Protein AF-A0A0N4YLW6-F1 (afdb_monomer_lite)

pLDDT: mean 76.19, std 15.63, range [36.66, 96.19]

Structure (mmCIF, N/CA/C/O backbone):
data_AF-A0A0N4YLW6-F1
#
_entry.id   AF-A0A0N4YLW6-F1
#
loop_
_atom_site.group_PDB
_atom_site.id
_atom_site.type_symbol
_atom_site.label_atom_id
_atom_site.label_alt_id
_atom_site.label_comp_id
_atom_site.label_asym_id
_atom_site.label_entity_id
_atom_site.label_seq_id
_atom_site.pdbx_PDB_ins_code
_atom_site.Cartn_x
_atom_site.Cartn_y
_atom_site.Cartn_z
_atom_site.occupancy
_atom_site.B_iso_or_equiv
_atom_site.auth_seq_id
_atom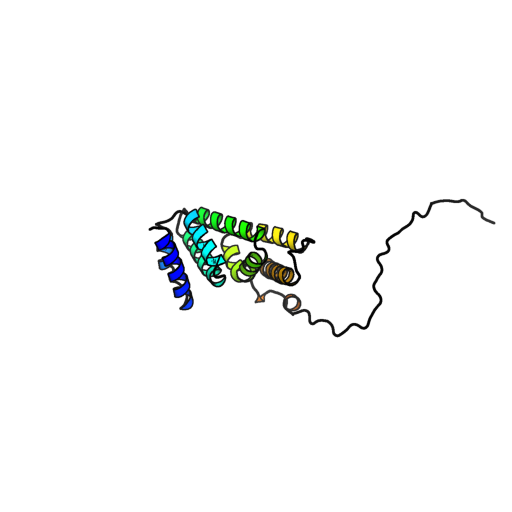_site.auth_comp_id
_atom_site.auth_asym_id
_atom_site.auth_atom_id
_atom_site.pdbx_PDB_model_num
ATOM 1 N N . MET A 1 1 ? -16.137 14.969 18.858 1.00 58.94 1 MET A N 1
ATOM 2 C CA . MET A 1 1 ? -14.674 14.924 19.001 1.00 58.94 1 MET A CA 1
ATOM 3 C C . MET A 1 1 ? -14.136 15.862 17.939 1.00 58.94 1 MET A C 1
ATOM 5 O O . MET A 1 1 ? -14.676 15.831 16.839 1.00 58.94 1 MET A O 1
ATOM 9 N N . ASP A 1 2 ? -13.257 16.790 18.300 1.00 76.56 2 ASP A N 1
ATOM 10 C CA . ASP A 1 2 ? -12.678 17.735 17.334 1.00 76.56 2 ASP A CA 1
ATOM 11 C C . ASP A 1 2 ? -11.495 17.096 16.570 1.00 76.56 2 ASP A C 1
ATOM 13 O O . ASP A 1 2 ? -11.014 16.018 16.935 1.00 76.56 2 ASP A O 1
ATOM 17 N N . ASP A 1 3 ? -11.045 17.734 15.485 1.00 73.81 3 ASP A N 1
ATOM 18 C CA . ASP A 1 3 ? -9.938 17.228 14.654 1.00 73.81 3 ASP A CA 1
ATOM 19 C C . ASP A 1 3 ? -8.612 17.114 15.431 1.00 73.81 3 ASP A C 1
ATOM 21 O O . ASP A 1 3 ? -7.777 16.257 15.131 1.00 73.81 3 ASP A O 1
ATOM 25 N N . GLU A 1 4 ? -8.422 17.948 16.456 1.00 79.50 4 GLU A N 1
ATOM 26 C CA . GLU A 1 4 ? -7.235 17.958 17.315 1.00 79.50 4 GLU A CA 1
ATOM 27 C C . GLU A 1 4 ? -7.200 16.695 18.188 1.00 79.50 4 GLU A C 1
ATOM 29 O O . GLU A 1 4 ? -6.210 15.963 18.202 1.00 79.50 4 GLU A O 1
ATOM 34 N N . GLN A 1 5 ? -8.328 16.357 18.811 1.00 77.50 5 GLN A N 1
ATOM 35 C CA . GLN A 1 5 ? -8.536 15.126 19.564 1.00 77.50 5 GLN A CA 1
ATOM 36 C C . GLN A 1 5 ? -8.347 13.895 18.671 1.00 77.50 5 GLN A C 1
ATOM 38 O O . GLN A 1 5 ? -7.787 12.888 19.114 1.00 77.50 5 GLN A O 1
ATOM 43 N N . LEU A 1 6 ? -8.794 13.944 17.409 1.00 78.31 6 LEU A N 1
ATOM 44 C CA . LEU A 1 6 ? -8.609 12.840 16.459 1.00 78.31 6 LEU A CA 1
ATOM 45 C C . LEU A 1 6 ? -7.132 12.630 16.150 1.00 78.31 6 LEU A C 1
ATOM 47 O O . LEU A 1 6 ? -6.640 11.499 16.212 1.00 78.31 6 LEU A O 1
ATOM 51 N N . ARG A 1 7 ? -6.401 13.715 15.911 1.00 81.25 7 ARG A N 1
ATOM 52 C CA . ARG A 1 7 ? -4.955 13.678 15.696 1.00 81.25 7 ARG A CA 1
ATOM 53 C C . ARG A 1 7 ? -4.191 13.155 16.916 1.00 81.25 7 ARG A C 1
ATOM 55 O O . ARG A 1 7 ? -3.259 12.354 16.761 1.00 81.25 7 ARG A O 1
ATOM 62 N N . GLU A 1 8 ? -4.577 13.571 18.119 1.00 83.25 8 GLU A N 1
ATOM 63 C CA . GLU A 1 8 ? -4.001 13.063 19.368 1.00 83.25 8 GLU A CA 1
ATOM 64 C C . GLU A 1 8 ? -4.251 11.563 19.520 1.00 83.25 8 GLU A C 1
ATOM 66 O O . GLU A 1 8 ? -3.305 10.809 19.746 1.00 83.25 8 GLU A O 1
ATOM 71 N N . LEU A 1 9 ? -5.482 11.102 19.277 1.00 82.31 9 LEU A N 1
ATOM 72 C CA . LEU A 1 9 ? -5.837 9.684 19.331 1.00 82.31 9 LEU A CA 1
ATOM 73 C C . LEU A 1 9 ? -4.991 8.849 18.359 1.00 82.31 9 LEU A C 1
ATOM 75 O O . LEU A 1 9 ? -4.452 7.811 18.742 1.00 82.31 9 LEU A O 1
ATOM 79 N N . PHE A 1 10 ? -4.814 9.307 17.117 1.00 81.50 10 PHE A N 1
ATOM 80 C CA . PHE A 1 10 ? -3.940 8.645 16.141 1.00 81.50 10 PHE A CA 1
ATOM 81 C C . PHE A 1 10 ? -2.476 8.604 16.586 1.00 81.50 10 PHE A C 1
ATOM 83 O O . PHE A 1 10 ? -1.757 7.637 16.315 1.00 81.50 10 PHE A O 1
ATOM 90 N N . THR A 1 11 ? -2.027 9.633 17.297 1.00 84.19 11 THR A N 1
ATOM 91 C CA . THR A 1 11 ? -0.681 9.677 17.869 1.00 84.19 11 THR A CA 1
ATOM 92 C C . THR A 1 11 ? -0.536 8.700 19.031 1.00 84.19 11 THR A C 1
ATOM 94 O O . THR A 1 11 ? 0.447 7.962 19.060 1.00 84.19 11 THR A O 1
ATOM 97 N N . SER A 1 12 ? -1.536 8.605 19.908 1.00 84.38 12 SER A N 1
ATOM 98 C CA . SER A 1 12 ? -1.595 7.611 20.984 1.00 84.38 12 SER A CA 1
ATOM 99 C C . SER A 1 12 ? -1.673 6.176 20.457 1.00 84.38 12 SER A C 1
ATOM 101 O O . SER A 1 12 ? -1.047 5.276 21.010 1.00 84.38 12 SER A O 1
ATOM 103 N N . LEU A 1 13 ? -2.405 5.940 19.366 1.00 81.69 13 LEU A N 1
ATOM 104 C CA . LEU A 1 13 ? -2.451 4.629 18.714 1.00 81.69 13 LEU A CA 1
ATOM 105 C C . LEU A 1 13 ? -1.084 4.254 18.135 1.00 81.69 13 LEU A C 1
ATOM 107 O O . LEU A 1 13 ? -0.646 3.116 18.284 1.00 81.69 13 LEU A O 1
ATOM 111 N N . ALA A 1 14 ? -0.386 5.208 17.517 1.00 79.44 14 ALA A N 1
ATOM 112 C CA . ALA A 1 14 ? 0.950 4.975 16.978 1.00 79.44 14 ALA A CA 1
ATOM 113 C C . ALA A 1 14 ? 1.969 4.623 18.073 1.00 79.44 14 ALA A C 1
ATOM 115 O O . ALA A 1 14 ? 2.780 3.722 17.873 1.00 79.44 14 ALA A O 1
ATOM 116 N N . THR A 1 15 ? 1.924 5.288 19.232 1.00 83.00 15 THR A N 1
ATOM 117 C CA . THR A 1 15 ? 2.782 4.933 20.375 1.00 83.00 15 THR A CA 1
ATOM 118 C C . THR A 1 15 ? 2.388 3.599 20.994 1.00 83.00 15 THR A C 1
ATOM 120 O O . THR A 1 15 ? 3.267 2.795 21.296 1.00 83.00 15 THR A O 1
ATOM 123 N N . LEU A 1 16 ? 1.092 3.309 21.130 1.00 81.38 16 LEU A N 1
ATOM 124 C CA . LEU A 1 16 ? 0.630 2.036 21.684 1.00 81.38 16 LEU A CA 1
ATOM 125 C C . LEU A 1 16 ? 1.045 0.842 20.814 1.00 81.38 16 LEU A C 1
ATOM 127 O O . LEU A 1 16 ? 1.472 -0.180 21.344 1.00 81.38 16 LEU A O 1
ATOM 131 N N . ALA A 1 17 ? 0.998 0.983 19.487 1.00 78.12 17 ALA A N 1
ATOM 132 C CA . ALA A 1 17 ? 1.444 -0.063 18.568 1.00 78.12 17 ALA A CA 1
ATOM 133 C C . ALA A 1 17 ? 2.927 -0.428 18.707 1.00 78.12 17 ALA A C 1
ATOM 135 O O . ALA A 1 17 ? 3.316 -1.541 18.359 1.00 78.12 17 ALA A O 1
ATOM 136 N N . GLN A 1 18 ? 3.762 0.479 19.226 1.00 78.56 18 GLN A N 1
ATOM 137 C CA . GLN A 1 18 ? 5.169 0.174 19.505 1.00 78.56 18 GLN A CA 1
ATOM 138 C C . GLN A 1 18 ? 5.328 -0.799 20.678 1.00 78.56 18 GLN A C 1
ATOM 140 O O . GLN A 1 18 ? 6.365 -1.445 20.793 1.00 78.56 18 GLN A O 1
ATOM 145 N N . GLN A 1 19 ? 4.317 -0.915 21.542 1.00 79.25 19 GLN A N 1
ATOM 146 C CA . GLN A 1 19 ? 4.336 -1.806 22.703 1.00 79.25 19 GLN A CA 1
ATOM 147 C C . GLN A 1 19 ? 3.650 -3.153 22.447 1.00 79.25 19 GLN A C 1
ATOM 149 O O . GLN A 1 19 ? 3.717 -4.041 23.295 1.00 79.25 19 GLN A O 1
ATOM 154 N N . GLY A 1 20 ? 3.010 -3.331 21.289 1.00 74.12 20 GLY A N 1
ATOM 155 C CA . GLY A 1 20 ? 2.343 -4.573 20.920 1.00 74.12 20 GLY A CA 1
ATOM 156 C C . GLY A 1 20 ? 1.100 -4.362 20.053 1.00 74.12 20 GLY A C 1
ATOM 157 O O . GLY A 1 20 ? 0.808 -3.245 19.624 1.00 74.12 20 GLY A O 1
ATOM 158 N N . PRO A 1 21 ? 0.347 -5.438 19.769 1.00 73.31 21 PRO A N 1
ATOM 159 C CA . PRO A 1 21 ? -0.879 -5.350 18.987 1.00 73.31 21 PRO A CA 1
ATOM 160 C C . PRO A 1 21 ? -1.923 -4.484 19.703 1.00 73.31 21 PRO A C 1
ATOM 162 O O . PRO A 1 21 ? -2.240 -4.702 20.873 1.00 73.31 21 PRO A O 1
ATOM 165 N N . ILE A 1 22 ? -2.482 -3.507 18.986 1.00 76.81 22 ILE A N 1
ATOM 166 C CA . ILE A 1 22 ? -3.519 -2.625 19.530 1.00 76.81 22 ILE A CA 1
ATOM 167 C C . ILE A 1 22 ? -4.822 -3.426 19.733 1.00 76.81 22 ILE A C 1
ATOM 169 O O . ILE A 1 22 ? -5.257 -4.125 18.811 1.00 76.81 22 ILE A O 1
ATOM 173 N N . PRO A 1 23 ? -5.496 -3.294 20.891 1.00 73.44 23 PRO A N 1
ATOM 174 C CA . PRO A 1 23 ? -6.793 -3.918 21.124 1.00 73.44 23 PRO A CA 1
ATOM 175 C C . PRO A 1 23 ? -7.856 -3.432 20.134 1.00 73.44 23 PRO A C 1
ATOM 177 O O . PRO A 1 23 ? -8.027 -2.233 19.915 1.00 73.44 23 PRO A O 1
ATOM 180 N N . VAL A 1 24 ? -8.649 -4.361 19.603 1.00 66.94 24 VAL A N 1
ATOM 181 C CA . VAL A 1 24 ? -9.728 -4.097 18.630 1.00 66.94 24 VAL A CA 1
ATOM 182 C C . VAL A 1 24 ? -10.765 -3.085 19.159 1.00 66.94 24 VAL A C 1
ATOM 184 O O . VAL A 1 24 ? -11.378 -2.326 18.405 1.00 66.94 24 VAL A O 1
ATOM 187 N N . GLN A 1 25 ? -10.934 -3.021 20.479 1.00 68.00 25 GLN A N 1
ATOM 188 C CA . GLN A 1 25 ? -11.811 -2.071 21.160 1.00 68.00 25 GLN A CA 1
ATOM 189 C C . GLN A 1 25 ? -11.357 -0.617 20.959 1.00 68.00 25 GLN A C 1
ATOM 191 O O . GLN A 1 25 ? -12.206 0.261 20.815 1.00 68.00 25 GLN A O 1
ATOM 196 N N . ALA A 1 26 ? -10.047 -0.361 20.861 1.00 69.31 26 ALA A N 1
ATOM 197 C CA . ALA A 1 26 ? -9.508 0.976 20.609 1.00 69.31 26 ALA A CA 1
ATOM 198 C C . ALA A 1 26 ? -9.914 1.503 19.222 1.00 69.31 26 ALA A C 1
ATOM 200 O O . ALA A 1 26 ? -10.154 2.696 19.050 1.00 69.31 26 ALA A O 1
ATOM 201 N N . TYR A 1 27 ? -10.081 0.608 18.244 1.00 71.62 27 TYR A N 1
ATOM 202 C CA . TYR A 1 27 ? -10.545 0.968 16.904 1.00 71.62 27 TYR A CA 1
ATOM 203 C C . TYR A 1 27 ? -12.036 1.302 16.856 1.00 71.62 27 TYR A C 1
ATOM 205 O O . TYR A 1 27 ? -12.465 2.070 16.003 1.00 71.62 27 TYR A O 1
ATOM 213 N N . SER A 1 28 ? -12.832 0.761 17.780 1.00 68.00 28 SER A N 1
ATOM 214 C CA . SER A 1 28 ? -14.286 0.968 17.797 1.00 68.00 28 SER A CA 1
ATOM 215 C C . SER A 1 28 ? -14.667 2.399 18.204 1.00 68.00 28 SER A C 1
ATOM 217 O O . SER A 1 28 ? -15.684 2.917 17.752 1.00 68.00 28 SER A O 1
ATOM 219 N N . VAL A 1 29 ? -13.811 3.080 18.976 1.00 71.00 29 VAL A N 1
ATOM 220 C CA . VAL A 1 29 ? -13.996 4.487 19.385 1.00 71.00 29 VAL A CA 1
ATOM 221 C C . VAL A 1 29 ? -13.906 5.454 18.192 1.00 71.00 29 VAL A C 1
ATOM 223 O O . VAL A 1 29 ? -14.550 6.503 18.194 1.00 71.00 29 VAL A O 1
ATOM 226 N N . LEU A 1 30 ? -13.164 5.088 17.140 1.00 68.12 30 LEU A N 1
ATOM 227 C CA . LEU A 1 30 ? -12.977 5.915 15.939 1.00 68.12 30 LEU A CA 1
ATOM 228 C C . LEU A 1 30 ? -14.239 5.997 15.068 1.00 68.12 30 LEU A C 1
ATOM 230 O O . LEU A 1 30 ? -14.480 7.011 14.417 1.00 68.12 30 LEU A O 1
ATOM 234 N N . VAL A 1 31 ? -15.041 4.930 15.061 1.00 64.38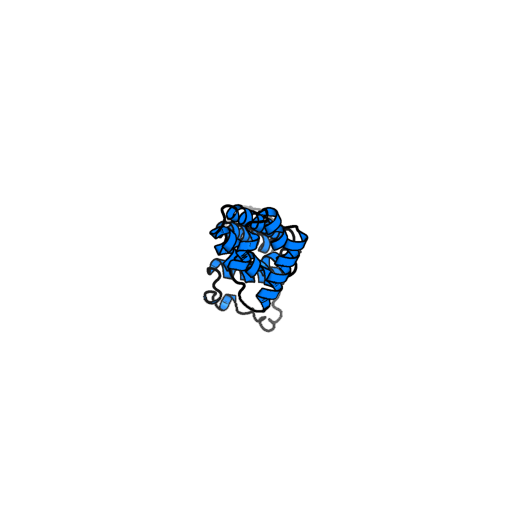 31 VAL A N 1
ATOM 235 C CA . VAL A 1 31 ? -16.098 4.687 14.066 1.00 64.38 31 VAL A CA 1
ATOM 236 C C . VAL A 1 31 ? -17.388 5.447 14.359 1.00 64.38 31 VAL A C 1
ATOM 238 O O . VAL A 1 31 ? -18.159 5.724 13.444 1.00 64.38 31 VAL A O 1
ATOM 241 N N . HIS A 1 32 ? -17.641 5.787 15.622 1.00 64.81 32 HIS A N 1
ATOM 242 C CA . HIS A 1 32 ? -18.915 6.382 16.032 1.00 64.81 32 HIS A CA 1
ATOM 243 C C . HIS A 1 32 ? -18.940 7.912 16.014 1.00 64.81 32 HIS A C 1
ATOM 245 O O . HIS A 1 32 ? -20.017 8.486 16.131 1.00 64.81 32 HIS A O 1
ATOM 251 N N . ASN A 1 33 ? -17.792 8.571 15.822 1.00 67.31 33 ASN A N 1
ATOM 252 C CA . ASN A 1 33 ? -17.677 10.016 16.044 1.00 67.31 33 ASN A CA 1
ATOM 253 C C . ASN A 1 33 ? -17.226 10.842 14.825 1.00 67.31 33 ASN A C 1
ATOM 255 O O . ASN A 1 33 ? -17.225 12.065 14.932 1.00 67.31 33 ASN A O 1
ATOM 259 N N . HIS A 1 34 ? -16.856 10.227 13.693 1.00 73.38 34 HIS A N 1
ATOM 260 C CA . HIS A 1 34 ? -16.289 10.949 12.540 1.00 73.38 34 HIS A CA 1
ATOM 261 C C . HIS A 1 34 ? -16.829 10.450 11.201 1.00 73.38 34 HIS A C 1
ATOM 263 O O . HIS A 1 34 ? -17.224 9.288 11.068 1.00 73.38 34 HIS A O 1
ATOM 269 N N . SER A 1 35 ? -16.813 11.330 10.194 1.00 83.81 35 SER A N 1
ATOM 270 C CA . SER A 1 35 ? -17.126 10.931 8.826 1.00 83.81 35 SER A CA 1
ATOM 271 C C . SER A 1 35 ? -16.001 10.055 8.242 1.00 83.81 35 SER A C 1
ATOM 273 O O . SER A 1 35 ? -14.840 10.169 8.655 1.00 83.81 35 SER A O 1
ATOM 275 N N . PRO A 1 36 ? -16.316 9.173 7.280 1.00 82.50 36 PRO A N 1
ATOM 276 C CA . PRO A 1 36 ? -15.319 8.353 6.593 1.00 82.50 36 PRO A CA 1
ATOM 277 C C . PRO A 1 36 ? -14.193 9.154 5.934 1.00 82.50 36 PRO A C 1
ATOM 279 O O . PRO A 1 36 ? -13.058 8.688 5.893 1.00 82.50 36 PRO A O 1
ATOM 282 N N . GLU A 1 37 ? -14.499 10.348 5.434 1.00 84.25 37 GLU A N 1
ATOM 283 C CA . GLU A 1 37 ? -13.557 11.244 4.767 1.00 84.25 37 GLU A CA 1
ATOM 284 C C . GLU A 1 37 ? -12.534 11.800 5.759 1.00 84.25 37 GLU A C 1
ATOM 286 O O . GLU A 1 37 ? -11.336 11.621 5.555 1.00 84.25 37 GLU A O 1
ATOM 291 N N . ALA A 1 38 ? -12.998 12.378 6.873 1.00 83.88 38 ALA A N 1
ATOM 292 C CA . ALA A 1 38 ? -12.122 12.920 7.912 1.00 83.88 38 ALA A CA 1
ATOM 293 C C . ALA A 1 38 ? -11.212 11.831 8.502 1.00 83.88 38 ALA A C 1
ATOM 295 O O . ALA A 1 38 ? -10.013 12.031 8.705 1.00 83.88 38 ALA A O 1
ATOM 296 N N . LEU A 1 39 ? -11.765 10.634 8.718 1.00 84.88 39 LEU A N 1
ATOM 297 C CA . LEU A 1 39 ? -10.992 9.496 9.199 1.00 84.88 39 LEU A CA 1
ATOM 298 C C . LEU A 1 39 ? -9.945 9.044 8.167 1.00 84.88 39 LEU A C 1
ATOM 300 O O . LEU A 1 39 ? -8.809 8.760 8.543 1.00 84.88 39 LEU A O 1
ATOM 304 N N . ALA A 1 40 ? -10.295 9.000 6.877 1.00 86.50 40 ALA A N 1
ATOM 305 C CA . ALA A 1 40 ? -9.361 8.654 5.807 1.00 86.50 40 ALA A CA 1
ATOM 306 C C . ALA A 1 40 ? -8.216 9.665 5.681 1.00 86.50 40 ALA A C 1
ATOM 308 O O . ALA A 1 40 ? -7.068 9.254 5.524 1.00 86.50 40 ALA A O 1
ATOM 309 N N . GLU A 1 41 ? -8.503 10.961 5.786 1.00 85.88 41 GLU A N 1
ATOM 310 C CA . GLU A 1 41 ? -7.486 12.012 5.729 1.00 85.88 41 GLU A CA 1
ATOM 311 C C . GLU A 1 41 ? -6.501 11.917 6.896 1.00 85.88 41 GLU A C 1
ATOM 313 O O . GLU A 1 41 ? -5.292 11.982 6.683 1.00 85.88 41 GLU A O 1
ATOM 318 N N . GLN A 1 42 ? -6.981 11.684 8.120 1.00 85.19 42 GLN A N 1
ATOM 319 C CA . GLN A 1 42 ? -6.094 11.519 9.278 1.00 85.19 42 GLN A CA 1
ATOM 320 C C . GLN A 1 42 ? -5.246 10.243 9.181 1.00 85.19 42 GLN A C 1
ATOM 322 O O . GLN A 1 42 ? -4.044 10.268 9.464 1.00 85.19 42 GLN A O 1
ATOM 327 N N . LEU A 1 43 ? -5.836 9.136 8.713 1.00 85.06 43 LEU A N 1
ATOM 328 C CA . LEU A 1 43 ? -5.101 7.903 8.410 1.00 85.06 43 LEU A CA 1
ATOM 329 C C . LEU A 1 43 ? -4.000 8.154 7.371 1.00 85.06 43 LEU A C 1
ATOM 331 O O . LEU A 1 43 ? -2.867 7.699 7.552 1.00 85.06 43 LEU A O 1
ATOM 335 N N . HIS A 1 44 ? -4.327 8.904 6.316 1.00 85.62 44 HIS A N 1
ATOM 336 C CA . HIS A 1 44 ? -3.414 9.259 5.233 1.00 85.62 44 HIS A CA 1
ATOM 337 C C . HIS A 1 44 ? -2.257 10.120 5.719 1.00 85.62 44 HIS A C 1
ATOM 339 O O . HIS A 1 44 ? -1.096 9.768 5.511 1.00 85.62 44 HIS A O 1
ATOM 345 N N . GLN A 1 45 ? -2.553 11.205 6.436 1.00 86.38 45 GLN A N 1
ATOM 346 C CA . GLN A 1 45 ? -1.529 12.069 7.021 1.00 86.38 45 GLN A CA 1
ATOM 347 C C . GLN A 1 45 ? -0.577 11.274 7.916 1.00 86.38 45 GLN A C 1
ATOM 349 O O . GLN A 1 45 ? 0.641 11.458 7.845 1.00 86.38 45 GLN A O 1
ATOM 354 N N . LYS A 1 46 ? -1.109 10.349 8.725 1.00 83.69 46 LYS A N 1
ATOM 355 C CA . LYS A 1 46 ? -0.286 9.558 9.636 1.00 83.69 46 LYS A CA 1
ATOM 356 C C . LYS A 1 46 ? 0.585 8.537 8.911 1.00 83.69 46 LYS A C 1
ATOM 358 O O . LYS A 1 46 ? 1.755 8.419 9.268 1.00 83.69 46 LYS A O 1
ATOM 363 N N . TRP A 1 47 ? 0.073 7.838 7.893 1.00 82.75 47 TRP A N 1
ATOM 364 C CA . TRP A 1 47 ? 0.904 6.885 7.145 1.00 82.75 47 TRP A CA 1
ATOM 365 C C . TRP A 1 47 ? 1.963 7.578 6.287 1.00 82.75 47 TRP A C 1
ATOM 367 O O . TRP A 1 47 ? 3.026 7.008 6.058 1.00 82.75 47 TRP A O 1
ATOM 377 N N . LEU A 1 48 ? 1.698 8.803 5.812 1.00 81.75 48 LEU A N 1
ATOM 378 C CA . LEU A 1 48 ? 2.693 9.593 5.082 1.00 81.75 48 LEU A CA 1
ATOM 379 C C . LEU A 1 48 ? 3.820 10.066 6.003 1.00 81.75 48 LEU A C 1
ATOM 381 O O . LEU A 1 48 ? 4.948 10.227 5.545 1.00 81.75 48 LEU A O 1
ATOM 385 N N . ALA A 1 49 ? 3.512 10.302 7.280 1.00 84.50 49 ALA A N 1
ATOM 386 C CA . ALA A 1 49 ? 4.490 10.690 8.289 1.00 84.50 49 ALA A CA 1
ATOM 387 C C . ALA A 1 49 ? 5.280 9.492 8.850 1.00 84.50 49 ALA A C 1
ATOM 389 O O . ALA A 1 49 ? 6.457 9.637 9.170 1.00 84.50 49 ALA A O 1
ATOM 390 N N . ASP A 1 50 ? 4.650 8.320 8.981 1.00 80.12 50 ASP A N 1
ATOM 391 C CA . ASP A 1 50 ? 5.279 7.089 9.470 1.00 80.12 50 ASP A CA 1
ATOM 392 C C . ASP A 1 50 ? 4.751 5.872 8.696 1.00 80.12 50 ASP A C 1
ATOM 394 O O . ASP A 1 50 ? 3.628 5.412 8.915 1.00 80.12 50 ASP A O 1
ATOM 398 N N . TYR A 1 51 ? 5.579 5.297 7.820 1.00 71.06 51 TYR A N 1
ATOM 399 C CA . TYR A 1 51 ? 5.209 4.116 7.029 1.00 71.06 51 TYR A CA 1
ATOM 400 C C . TYR A 1 51 ? 4.914 2.883 7.901 1.00 71.06 51 TYR A C 1
ATOM 402 O O . TYR A 1 51 ? 4.184 1.987 7.477 1.00 71.06 51 TYR A O 1
ATOM 410 N N . ARG A 1 52 ? 5.420 2.833 9.143 1.00 76.12 52 ARG A N 1
ATOM 411 C CA . ARG A 1 52 ? 5.107 1.764 10.109 1.00 76.12 52 ARG A CA 1
ATOM 412 C C . ARG A 1 52 ? 3.685 1.880 10.648 1.00 76.12 52 ARG A C 1
ATOM 414 O O . ARG A 1 52 ? 3.190 0.946 11.272 1.00 76.12 52 ARG A O 1
ATOM 421 N N . PHE A 1 53 ? 3.021 3.011 10.404 1.00 79.12 53 PHE A N 1
ATOM 422 C CA . PHE A 1 53 ? 1.619 3.217 10.740 1.00 79.12 53 PHE A CA 1
ATOM 423 C C . PHE A 1 53 ? 0.664 2.604 9.709 1.00 79.12 53 PHE A C 1
ATOM 425 O O . PHE A 1 53 ? -0.481 2.304 10.035 1.00 79.12 53 PHE A O 1
ATOM 432 N N . ALA A 1 54 ? 1.121 2.342 8.485 1.00 75.12 54 ALA A N 1
ATOM 433 C CA . ALA A 1 54 ? 0.306 1.742 7.431 1.00 75.12 54 ALA A CA 1
ATOM 434 C C . ALA A 1 54 ? -0.435 0.436 7.808 1.00 75.12 54 ALA A C 1
ATOM 436 O O . ALA A 1 54 ? -1.628 0.347 7.508 1.00 75.12 54 ALA A O 1
ATOM 437 N N . PRO A 1 55 ? 0.164 -0.556 8.500 1.00 73.81 55 PRO A N 1
ATOM 438 C CA . PRO A 1 55 ? -0.560 -1.759 8.902 1.00 73.81 55 PRO A CA 1
ATOM 439 C C . PRO A 1 55 ? -1.595 -1.460 9.992 1.00 73.81 55 PRO A C 1
ATOM 441 O O . PRO A 1 55 ? -2.664 -2.066 10.004 1.00 73.81 55 PRO A O 1
ATOM 444 N N . ILE A 1 56 ? -1.333 -0.485 10.870 1.00 80.50 56 ILE A N 1
ATOM 445 C CA . ILE A 1 56 ? -2.305 -0.017 11.869 1.00 80.50 56 ILE A CA 1
ATOM 446 C C . ILE A 1 56 ? -3.486 0.646 11.162 1.00 80.50 56 ILE A C 1
ATOM 448 O O . ILE A 1 56 ? -4.635 0.312 11.445 1.00 80.50 56 ILE A O 1
ATOM 452 N N . ALA A 1 57 ? -3.209 1.535 10.207 1.00 80.69 57 ALA A N 1
ATOM 453 C CA . ALA A 1 57 ? -4.223 2.186 9.394 1.00 80.69 57 ALA A CA 1
ATOM 454 C C . ALA A 1 57 ? -5.078 1.156 8.643 1.00 80.69 57 ALA A C 1
ATOM 456 O O . ALA A 1 57 ? -6.304 1.215 8.689 1.00 80.69 57 ALA A O 1
ATOM 457 N N . ALA A 1 58 ? -4.449 0.158 8.022 1.00 77.69 58 ALA A N 1
ATOM 458 C CA . ALA A 1 58 ? -5.154 -0.901 7.315 1.00 77.69 58 ALA A CA 1
ATOM 459 C C . ALA A 1 58 ? -6.015 -1.765 8.258 1.00 77.69 58 ALA A C 1
ATOM 461 O O . ALA A 1 58 ? -7.158 -2.078 7.923 1.00 77.69 58 ALA A O 1
ATOM 462 N N . ASN A 1 59 ? -5.526 -2.082 9.462 1.00 77.25 59 ASN A N 1
ATOM 463 C CA . ASN A 1 59 ? -6.297 -2.795 10.486 1.00 77.25 59 ASN A CA 1
ATOM 464 C C . ASN A 1 59 ? -7.499 -1.986 10.987 1.00 77.25 59 ASN A C 1
ATOM 466 O O . ASN A 1 59 ? -8.583 -2.550 11.138 1.00 77.25 59 ASN A O 1
ATOM 470 N N . ILE A 1 60 ? -7.342 -0.671 11.179 1.00 79.06 60 ILE A N 1
ATOM 471 C CA . ILE A 1 60 ? -8.449 0.237 11.506 1.00 79.06 60 ILE A CA 1
ATOM 472 C C . ILE A 1 60 ? -9.503 0.162 10.404 1.00 79.06 60 ILE A C 1
ATOM 474 O O . ILE A 1 60 ? -10.660 -0.138 10.688 1.00 79.06 60 ILE A O 1
ATOM 478 N N . VAL A 1 61 ? -9.112 0.355 9.142 1.00 80.75 61 VAL A N 1
ATOM 479 C CA . VAL A 1 61 ? -10.046 0.350 8.005 1.00 80.75 61 VAL A CA 1
ATOM 480 C C . VAL A 1 61 ? -10.746 -1.005 7.863 1.00 80.75 61 VAL A C 1
ATOM 482 O O . VAL A 1 61 ? -11.960 -1.045 7.660 1.00 80.75 61 VAL A O 1
ATOM 485 N N . LEU A 1 62 ? -10.024 -2.119 8.029 1.00 77.19 62 LEU A N 1
ATOM 486 C CA . LEU A 1 62 ? -10.599 -3.469 8.024 1.00 77.19 62 LEU A CA 1
ATOM 487 C C . LEU A 1 62 ? -11.609 -3.669 9.158 1.00 77.19 62 LEU A C 1
ATOM 489 O O . LEU A 1 62 ? -12.666 -4.265 8.934 1.00 77.19 62 LEU A O 1
ATOM 493 N N . HIS A 1 63 ? -11.305 -3.172 10.358 1.00 78.19 63 HIS A N 1
ATOM 494 C CA . HIS A 1 63 ? -12.220 -3.223 11.493 1.00 78.19 63 HIS A CA 1
ATOM 495 C C . HIS A 1 63 ? -13.487 -2.417 11.211 1.00 78.19 63 HIS A C 1
ATOM 497 O O . HIS A 1 63 ? -14.588 -2.960 11.320 1.00 78.19 63 HIS A O 1
ATOM 503 N N . VAL A 1 64 ? -13.355 -1.166 10.757 1.00 77.44 64 VAL A N 1
ATOM 504 C CA . VAL A 1 64 ? -14.504 -0.310 10.409 1.00 77.44 64 VAL A CA 1
ATOM 505 C C . VAL A 1 64 ? -15.348 -0.950 9.304 1.00 77.44 64 VAL A C 1
ATOM 507 O O . VAL A 1 64 ? -16.571 -0.977 9.403 1.00 77.44 64 VAL A O 1
ATOM 510 N N . ARG A 1 65 ? -14.712 -1.532 8.276 1.00 77.75 65 ARG A N 1
ATOM 511 C CA . ARG A 1 65 ? -15.389 -2.250 7.182 1.00 77.75 65 ARG A CA 1
ATOM 512 C C . ARG A 1 65 ? -16.251 -3.407 7.669 1.00 77.75 65 ARG A C 1
ATOM 514 O O . ARG A 1 65 ? -17.313 -3.636 7.103 1.00 77.75 65 ARG A O 1
ATOM 521 N N . LYS A 1 66 ? -15.801 -4.138 8.688 1.00 78.12 66 LYS A N 1
ATOM 522 C CA . LYS A 1 66 ? -16.540 -5.282 9.242 1.00 78.12 66 LYS A CA 1
ATOM 523 C C . LYS A 1 66 ? -17.633 -4.872 10.227 1.00 78.12 66 LYS A C 1
ATOM 525 O O . LYS A 1 66 ? -18.585 -5.622 10.402 1.00 78.12 66 LYS A O 1
ATOM 530 N N . THR A 1 67 ? -17.479 -3.729 10.889 1.00 76.75 67 THR A N 1
ATOM 531 C CA . THR A 1 67 ? -18.301 -3.353 12.051 1.00 76.75 67 THR A CA 1
ATOM 532 C C . THR A 1 67 ? -19.257 -2.192 11.802 1.00 76.75 67 THR A C 1
ATOM 534 O O . THR A 1 67 ? -20.150 -1.970 12.615 1.00 76.75 67 THR A O 1
ATOM 537 N N . SER A 1 68 ? -19.120 -1.470 10.687 1.00 74.19 68 SER A N 1
ATOM 538 C CA . SER A 1 68 ? -19.940 -0.299 10.376 1.00 74.19 68 SER A CA 1
ATOM 539 C C . SER A 1 68 ? -20.418 -0.270 8.931 1.00 74.19 68 SER A C 1
ATOM 541 O O . SER A 1 68 ? -19.688 -0.608 7.998 1.00 74.19 68 SER A O 1
ATOM 543 N N . SER A 1 69 ? -21.636 0.243 8.742 1.00 73.69 69 SER A N 1
ATOM 544 C CA . SER A 1 69 ? -22.203 0.553 7.426 1.00 73.69 69 SER A CA 1
ATOM 545 C C . SER A 1 69 ? -21.363 1.575 6.650 1.00 73.69 69 SER A C 1
ATOM 547 O O . SER A 1 69 ? -21.338 1.546 5.420 1.00 73.69 69 SER A O 1
ATOM 549 N N . SER A 1 70 ? -20.618 2.438 7.349 1.00 75.56 70 SER A N 1
ATOM 550 C CA . SER A 1 70 ? -19.742 3.455 6.754 1.00 75.56 70 SER A CA 1
ATOM 551 C C . SER A 1 70 ? -18.390 2.913 6.275 1.00 75.56 70 SER A C 1
ATOM 553 O O . SER A 1 70 ? -17.632 3.613 5.602 1.00 75.56 70 SER A O 1
ATOM 555 N N . GLY A 1 71 ? -18.065 1.656 6.577 1.00 73.44 71 GLY A N 1
ATOM 556 C CA . GLY A 1 71 ? -16.733 1.124 6.316 1.00 73.44 71 GLY A CA 1
ATOM 557 C C . GLY A 1 71 ? -16.402 0.908 4.832 1.00 73.44 71 GLY A C 1
ATOM 558 O O . GLY A 1 71 ? -15.229 0.944 4.457 1.00 73.44 71 GLY A O 1
ATOM 559 N N . VAL A 1 72 ? -17.409 0.774 3.959 1.00 77.81 72 VAL A N 1
ATOM 560 C CA . VAL A 1 72 ? -17.207 0.787 2.495 1.00 77.81 72 VAL A CA 1
ATOM 561 C C . VAL A 1 72 ? -16.784 2.177 2.012 1.00 77.81 72 VAL A C 1
ATOM 563 O O . VAL A 1 72 ? -15.861 2.283 1.200 1.00 77.81 72 VAL A O 1
ATOM 566 N N . ALA A 1 73 ? -17.403 3.237 2.541 1.00 81.50 73 ALA A N 1
ATOM 567 C CA . ALA A 1 73 ? -17.034 4.613 2.219 1.00 81.50 73 ALA A CA 1
ATOM 568 C C . ALA A 1 73 ? -15.605 4.914 2.692 1.00 81.50 73 ALA A C 1
ATOM 570 O O . ALA A 1 73 ? -14.789 5.348 1.887 1.00 81.50 73 ALA A O 1
ATOM 571 N N . LEU A 1 74 ? -15.254 4.546 3.933 1.00 82.00 74 LEU A N 1
ATOM 572 C CA . LEU A 1 74 ? -13.900 4.745 4.472 1.00 82.00 74 LEU A CA 1
ATOM 573 C C . LEU A 1 74 ? -12.840 4.048 3.617 1.00 82.00 74 LEU A C 1
ATOM 575 O O . LEU A 1 74 ? -11.832 4.650 3.253 1.00 82.00 74 LEU A O 1
ATOM 579 N N . SER A 1 75 ? -13.089 2.781 3.272 1.00 78.00 75 SER A N 1
ATOM 580 C CA . SER A 1 75 ? -12.203 2.016 2.391 1.00 78.00 75 SER A CA 1
ATOM 581 C C . SER A 1 75 ? -12.016 2.737 1.056 1.00 78.00 75 SER A C 1
ATOM 583 O O . SER A 1 75 ? -10.898 2.852 0.566 1.00 78.00 75 SER A O 1
ATOM 585 N N . SER A 1 76 ? -13.100 3.264 0.485 1.00 79.56 76 SER A N 1
ATOM 586 C CA . SER A 1 76 ? -13.066 3.985 -0.791 1.00 79.56 76 SER A CA 1
ATOM 587 C C . SER A 1 76 ? -12.272 5.292 -0.698 1.00 79.56 76 SER A C 1
ATOM 589 O O . SER A 1 76 ? -11.462 5.558 -1.585 1.00 79.56 76 SER A O 1
ATOM 591 N N . CYS A 1 77 ? -12.434 6.067 0.380 1.00 84.62 77 CYS A N 1
ATOM 592 C CA . CYS A 1 77 ? -11.667 7.290 0.634 1.00 84.62 77 CYS A CA 1
ATOM 593 C C . CYS A 1 77 ? -10.168 6.995 0.775 1.00 84.62 77 CYS A C 1
ATOM 595 O O . CYS A 1 77 ? -9.356 7.579 0.063 1.00 84.62 77 CYS A O 1
ATOM 597 N N . VAL A 1 78 ? -9.801 6.022 1.613 1.00 81.75 78 VAL A N 1
ATOM 598 C CA . VAL A 1 78 ? -8.409 5.572 1.795 1.00 81.75 78 VAL A CA 1
ATOM 599 C C . VAL A 1 78 ? -7.783 5.150 0.465 1.00 81.75 78 VAL A C 1
ATOM 601 O O . VAL A 1 78 ? -6.651 5.513 0.155 1.00 81.75 78 VAL A O 1
ATOM 604 N N . LEU A 1 79 ? -8.534 4.440 -0.375 1.00 73.75 79 LEU A N 1
ATOM 605 C CA . LEU A 1 79 ? -8.057 3.988 -1.682 1.00 73.75 79 LEU A CA 1
ATOM 606 C C . LEU A 1 79 ? -7.906 5.134 -2.695 1.00 73.75 79 LEU A C 1
ATOM 608 O O . LEU A 1 79 ? -6.991 5.100 -3.520 1.00 73.75 79 LEU A O 1
ATOM 612 N N . ALA A 1 80 ? -8.755 6.162 -2.636 1.00 81.81 80 ALA A N 1
ATOM 613 C CA . ALA A 1 80 ? -8.592 7.370 -3.446 1.00 81.81 80 ALA A CA 1
ATOM 614 C C . ALA A 1 80 ? -7.301 8.122 -3.082 1.00 81.81 80 ALA A C 1
ATOM 616 O O . ALA A 1 80 ? -6.584 8.584 -3.973 1.00 81.81 80 ALA A O 1
ATOM 617 N N . LEU A 1 81 ? -6.967 8.176 -1.791 1.00 81.44 81 LEU A N 1
ATOM 618 C CA . LEU A 1 81 ? -5.729 8.778 -1.295 1.00 81.44 81 LEU A CA 1
ATOM 619 C C . LEU A 1 81 ? -4.498 7.972 -1.734 1.00 81.44 81 LEU A C 1
ATOM 621 O O . LEU A 1 81 ? -3.530 8.555 -2.212 1.00 81.44 81 LEU A O 1
ATOM 625 N N . LEU A 1 82 ? -4.574 6.638 -1.736 1.00 74.19 82 LEU A N 1
ATOM 626 C CA . LEU A 1 82 ? -3.516 5.782 -2.294 1.00 74.19 82 LEU A CA 1
ATOM 627 C C . LEU A 1 82 ? -3.305 5.978 -3.800 1.00 74.19 82 LEU A C 1
ATOM 629 O O . LEU A 1 82 ? -2.172 5.996 -4.281 1.00 74.19 82 LEU A O 1
ATOM 633 N N . LEU A 1 83 ? -4.386 6.153 -4.563 1.00 76.06 83 LEU A N 1
ATOM 634 C CA . LEU A 1 83 ? -4.300 6.503 -5.985 1.00 76.06 83 LEU A CA 1
ATOM 635 C C . LEU A 1 83 ? -3.657 7.878 -6.198 1.00 76.06 83 LEU A C 1
ATOM 637 O O . LEU A 1 83 ? -2.961 8.080 -7.196 1.00 76.06 83 LEU A O 1
ATOM 641 N N . ASN A 1 84 ? -3.899 8.817 -5.285 1.00 81.19 84 ASN A N 1
ATOM 642 C CA . ASN A 1 84 ? -3.254 10.121 -5.295 1.00 81.19 84 ASN A CA 1
ATOM 643 C C . ASN A 1 84 ? -1.758 10.011 -4.961 1.00 81.19 84 ASN A C 1
ATOM 645 O O . ASN A 1 84 ? -0.939 10.624 -5.645 1.00 81.19 84 ASN A O 1
ATOM 649 N N . ASP A 1 85 ? -1.389 9.181 -3.986 1.00 75.25 85 ASP A N 1
ATOM 650 C CA . ASP A 1 85 ? 0.009 8.912 -3.642 1.00 75.25 85 ASP A CA 1
ATOM 651 C C . ASP A 1 85 ? 0.752 8.258 -4.812 1.00 75.25 85 ASP A C 1
ATOM 653 O O . ASP A 1 85 ? 1.837 8.709 -5.160 1.00 75.25 85 ASP A O 1
ATOM 657 N N . TYR A 1 86 ? 0.147 7.296 -5.519 1.00 67.62 86 TYR A N 1
ATOM 658 C CA . TYR A 1 86 ? 0.721 6.737 -6.753 1.00 67.62 86 TYR A CA 1
ATOM 659 C C . TYR A 1 86 ? 1.059 7.818 -7.793 1.00 67.62 86 TYR A C 1
ATOM 661 O O . TYR A 1 86 ? 2.080 7.733 -8.468 1.00 67.62 86 TYR A O 1
ATOM 669 N N . ARG A 1 87 ? 0.210 8.839 -7.949 1.00 74.69 87 ARG A N 1
ATOM 670 C CA . ARG A 1 87 ? 0.430 9.893 -8.952 1.00 74.69 87 ARG A CA 1
ATOM 671 C C . ARG A 1 87 ? 1.546 10.858 -8.575 1.00 74.69 87 ARG A C 1
ATOM 673 O O . ARG A 1 87 ? 2.180 11.391 -9.475 1.00 74.69 87 ARG A O 1
ATOM 680 N N . ASN A 1 88 ? 1.748 11.096 -7.281 1.00 78.31 88 ASN A N 1
ATOM 681 C CA . ASN A 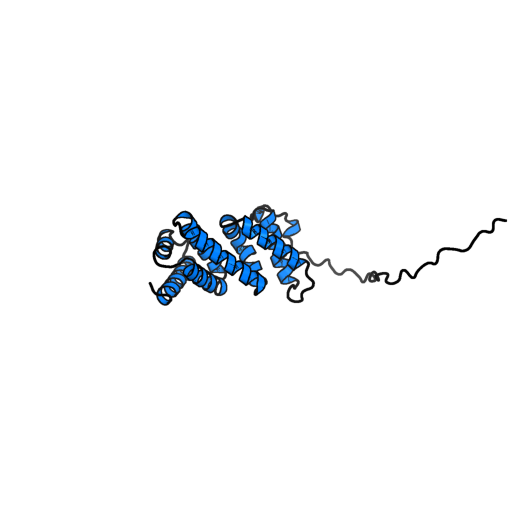1 88 ? 2.595 12.190 -6.800 1.00 78.31 88 ASN A CA 1
ATOM 682 C C . ASN A 1 88 ? 3.846 11.719 -6.036 1.00 78.31 88 ASN A C 1
ATOM 684 O O . ASN A 1 88 ? 4.745 12.518 -5.794 1.00 78.31 88 ASN A O 1
ATOM 688 N N . ARG A 1 89 ? 3.887 10.459 -5.583 1.00 83.56 89 ARG A N 1
ATOM 689 C CA . ARG A 1 89 ? 4.888 9.900 -4.655 1.00 83.56 89 ARG A CA 1
ATOM 690 C C . ARG A 1 89 ? 5.121 8.412 -4.936 1.00 83.56 89 ARG A C 1
ATOM 692 O O . ARG A 1 89 ? 4.783 7.54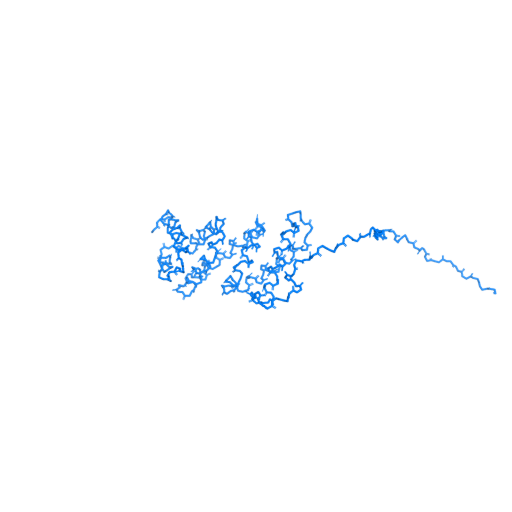2 -4.133 1.00 83.56 89 ARG A O 1
ATOM 699 N N . LEU A 1 90 ? 5.707 8.125 -6.098 1.00 85.25 90 LEU A N 1
ATOM 700 C CA . LEU A 1 90 ? 5.898 6.760 -6.602 1.00 85.25 90 LEU A CA 1
ATOM 701 C C . LEU A 1 90 ? 6.616 5.837 -5.609 1.00 85.25 90 LEU A C 1
ATOM 703 O O . LEU A 1 90 ? 6.200 4.690 -5.448 1.00 85.25 90 LEU A O 1
ATOM 707 N N . GLU A 1 91 ? 7.662 6.332 -4.947 1.00 85.56 91 GLU A N 1
ATOM 708 C CA . GLU A 1 91 ? 8.451 5.577 -3.970 1.00 85.56 91 GLU A CA 1
ATOM 709 C C . GLU A 1 91 ? 7.627 5.198 -2.739 1.00 85.56 91 GLU A C 1
ATOM 711 O O . GLU A 1 91 ? 7.545 4.021 -2.395 1.00 85.56 91 GLU A O 1
ATOM 716 N N . VAL A 1 92 ? 6.936 6.173 -2.136 1.00 82.44 92 VAL A N 1
ATOM 717 C CA . VAL A 1 92 ? 6.062 5.953 -0.972 1.00 82.44 92 VAL A CA 1
ATOM 718 C C . VAL A 1 92 ? 5.007 4.902 -1.291 1.00 82.44 92 VAL A C 1
ATOM 720 O O . VAL A 1 92 ? 4.801 3.969 -0.519 1.00 82.44 92 VAL A O 1
ATOM 723 N N . PHE A 1 93 ? 4.373 5.017 -2.457 1.00 85.56 93 PHE A N 1
ATOM 724 C CA . PHE A 1 93 ? 3.400 4.041 -2.927 1.00 85.56 93 PHE A CA 1
ATOM 725 C C . PHE A 1 93 ? 4.004 2.635 -3.089 1.00 85.56 93 PHE A C 1
ATOM 727 O O . PHE A 1 93 ? 3.394 1.650 -2.670 1.00 85.56 93 PHE A O 1
ATOM 734 N N . GLY A 1 94 ? 5.206 2.535 -3.665 1.00 88.62 94 GLY A N 1
ATOM 735 C CA . GLY A 1 94 ? 5.915 1.266 -3.835 1.00 88.62 94 GLY A CA 1
ATOM 736 C C . GLY A 1 94 ? 6.258 0.600 -2.506 1.00 88.62 94 GLY A C 1
ATOM 737 O O . GLY A 1 94 ? 5.938 -0.570 -2.308 1.00 88.62 94 GLY A O 1
ATOM 738 N N . VAL A 1 95 ? 6.852 1.352 -1.576 1.00 86.31 95 VAL A N 1
ATOM 739 C CA . VAL A 1 95 ? 7.194 0.865 -0.230 1.00 86.31 95 VAL A CA 1
ATOM 740 C C . VAL A 1 95 ? 5.938 0.430 0.517 1.00 86.31 95 VAL A C 1
ATOM 742 O O . VAL A 1 95 ? 5.912 -0.643 1.113 1.00 86.31 95 VAL A O 1
ATOM 745 N N . LEU A 1 96 ? 4.862 1.211 0.436 1.00 84.38 96 LEU A N 1
ATOM 746 C CA . LEU A 1 96 ? 3.608 0.874 1.095 1.00 84.38 96 LEU A CA 1
ATOM 747 C C . LEU A 1 96 ? 3.035 -0.461 0.603 1.00 84.38 96 LEU A C 1
ATOM 749 O O . LEU A 1 96 ? 2.635 -1.293 1.416 1.00 84.38 96 LEU A O 1
ATOM 753 N N . LEU A 1 97 ? 2.995 -0.675 -0.715 1.00 88.44 97 LEU A N 1
ATOM 754 C CA . LEU A 1 97 ? 2.523 -1.941 -1.270 1.00 88.44 97 LEU A CA 1
ATOM 755 C C . LEU A 1 97 ? 3.470 -3.092 -0.947 1.00 88.44 97 LEU A C 1
ATOM 757 O O . LEU A 1 97 ? 2.991 -4.180 -0.655 1.00 88.44 97 LEU A O 1
ATOM 761 N N . ARG A 1 98 ? 4.784 -2.867 -0.948 1.00 89.50 98 ARG A N 1
ATOM 762 C CA . ARG A 1 98 ? 5.757 -3.902 -0.587 1.00 89.50 98 ARG A CA 1
ATOM 763 C C . ARG A 1 98 ? 5.519 -4.423 0.825 1.00 89.50 98 ARG A C 1
ATOM 765 O O . ARG A 1 98 ? 5.426 -5.626 1.029 1.00 89.50 98 ARG A O 1
ATOM 772 N N . GLU A 1 99 ? 5.415 -3.511 1.784 1.00 84.75 99 GLU A N 1
ATOM 773 C CA . GLU A 1 99 ? 5.327 -3.863 3.201 1.00 84.75 99 GLU A CA 1
ATOM 774 C C . GLU A 1 99 ? 3.910 -4.315 3.598 1.00 84.75 99 GLU A C 1
ATOM 776 O O . GLU A 1 99 ? 3.748 -5.217 4.417 1.00 84.75 99 GLU A O 1
ATOM 781 N N . HIS A 1 100 ? 2.868 -3.708 3.012 1.00 84.81 100 HIS A N 1
ATOM 782 C CA . HIS A 1 100 ? 1.480 -3.841 3.495 1.00 84.81 100 HIS A CA 1
ATOM 783 C C . HIS A 1 100 ? 0.475 -4.262 2.422 1.00 84.81 100 HIS A C 1
ATOM 785 O O . HIS A 1 100 ? -0.737 -4.267 2.667 1.00 84.81 100 HIS A O 1
ATOM 791 N N . GLY A 1 101 ? 0.943 -4.639 1.233 1.00 87.62 101 GLY A N 1
ATOM 792 C CA . GLY A 1 101 ? 0.087 -4.981 0.101 1.00 87.62 101 GLY A CA 1
ATOM 793 C C . GLY A 1 101 ? -0.837 -6.167 0.363 1.00 87.62 101 GLY A C 1
ATOM 794 O O . GLY A 1 101 ? -1.981 -6.128 -0.077 1.00 87.62 101 GLY A O 1
ATOM 795 N N . ALA A 1 102 ? -0.424 -7.149 1.173 1.00 89.06 102 ALA A N 1
ATOM 796 C CA . ALA A 1 102 ? -1.291 -8.252 1.606 1.00 89.06 102 ALA A CA 1
ATOM 797 C C . ALA A 1 102 ? -2.558 -7.740 2.313 1.00 89.06 102 ALA A C 1
ATOM 799 O O . ALA A 1 102 ? -3.686 -8.126 1.991 1.00 89.06 102 ALA A O 1
ATOM 800 N N . THR A 1 103 ? -2.378 -6.824 3.265 1.00 82.94 103 THR A N 1
ATOM 801 C CA . THR A 1 103 ? -3.468 -6.246 4.056 1.00 82.94 103 THR A CA 1
ATOM 802 C C . THR A 1 103 ? -4.372 -5.376 3.188 1.00 82.94 103 THR A C 1
ATOM 804 O O . THR A 1 103 ? -5.597 -5.477 3.271 1.00 82.94 103 THR A O 1
ATOM 807 N N . LEU A 1 104 ? -3.784 -4.565 2.303 1.00 83.25 104 LEU A N 1
ATOM 808 C CA . LEU A 1 104 ? -4.533 -3.730 1.362 1.00 83.25 104 LEU A CA 1
ATOM 809 C C . LEU A 1 104 ? -5.292 -4.569 0.318 1.00 83.25 104 LEU A C 1
ATOM 811 O O . LEU A 1 104 ? -6.415 -4.230 -0.056 1.00 83.25 104 LEU A O 1
ATOM 815 N N . ASN A 1 105 ? -4.732 -5.701 -0.105 1.00 87.88 105 ASN A N 1
ATOM 816 C CA . ASN A 1 105 ? -5.381 -6.647 -1.007 1.00 87.88 105 ASN A CA 1
ATOM 817 C C . ASN A 1 105 ? -6.589 -7.323 -0.346 1.00 87.88 105 ASN A C 1
ATOM 819 O O . ASN A 1 105 ? -7.653 -7.426 -0.953 1.00 87.88 105 ASN A O 1
ATOM 823 N N . ASN A 1 106 ? -6.472 -7.696 0.930 1.00 84.56 106 ASN A N 1
ATOM 824 C CA . ASN A 1 106 ? -7.604 -8.200 1.714 1.00 84.56 106 ASN A CA 1
ATOM 825 C C . ASN A 1 106 ? -8.700 -7.139 1.907 1.00 84.56 106 ASN A C 1
ATOM 827 O O . ASN A 1 106 ? -9.886 -7.464 2.023 1.00 84.56 106 ASN A O 1
ATOM 831 N N . LEU A 1 107 ? -8.321 -5.858 1.926 1.00 78.38 107 LEU A N 1
ATOM 832 C CA . LEU A 1 107 ? -9.278 -4.761 1.953 1.00 78.38 107 LEU A CA 1
ATOM 833 C C . LEU A 1 107 ? -10.012 -4.626 0.613 1.00 78.38 107 LEU A C 1
ATOM 835 O O . LEU A 1 107 ? -11.241 -4.555 0.597 1.00 78.38 107 LEU A O 1
ATOM 839 N N . ASN A 1 108 ? -9.302 -4.579 -0.512 1.00 78.94 108 ASN A N 1
ATOM 840 C CA . ASN A 1 108 ? -9.930 -4.455 -1.826 1.00 78.94 108 ASN A CA 1
ATOM 841 C C . ASN A 1 108 ? -9.010 -4.948 -2.952 1.00 78.94 108 ASN A C 1
ATOM 843 O O . ASN A 1 108 ? -8.309 -4.158 -3.587 1.00 78.94 108 ASN A O 1
ATOM 847 N N . SER A 1 109 ? -9.058 -6.250 -3.227 1.00 87.81 109 SER A N 1
ATOM 848 C CA . SER A 1 109 ? -8.218 -6.889 -4.244 1.00 87.81 109 SER A CA 1
ATOM 849 C C . SER A 1 109 ? -8.415 -6.295 -5.636 1.00 87.81 109 SER A C 1
ATOM 851 O O . SER A 1 109 ? -7.440 -5.982 -6.304 1.00 87.81 109 SER A O 1
ATOM 853 N N . TYR A 1 110 ? -9.658 -6.012 -6.035 1.00 86.62 110 TYR A N 1
ATOM 854 C CA . TYR A 1 110 ? -9.953 -5.409 -7.337 1.00 86.62 110 TYR A CA 1
ATOM 855 C C . TYR A 1 110 ? -9.230 -4.070 -7.552 1.00 86.62 110 TYR A C 1
ATOM 857 O O . TYR A 1 110 ? -8.741 -3.779 -8.646 1.00 86.62 110 TYR A O 1
ATOM 865 N N . LEU A 1 111 ? -9.150 -3.225 -6.521 1.00 82.06 111 LEU A N 1
ATOM 866 C CA . LEU A 1 111 ? -8.427 -1.957 -6.627 1.00 82.06 111 LEU A CA 1
ATOM 867 C C . LEU A 1 111 ? -6.912 -2.145 -6.597 1.00 82.06 111 LEU A C 1
ATOM 869 O O . LEU A 1 111 ? -6.222 -1.447 -7.343 1.00 82.06 111 LEU A O 1
ATOM 873 N N . ILE A 1 112 ? -6.406 -3.094 -5.807 1.00 88.81 112 ILE A N 1
ATOM 874 C CA . ILE A 1 112 ? -4.991 -3.471 -5.850 1.00 88.81 112 ILE A CA 1
ATOM 875 C C . ILE A 1 112 ? -4.611 -3.974 -7.243 1.00 88.81 112 ILE A C 1
ATOM 877 O O . ILE A 1 112 ? -3.638 -3.482 -7.801 1.00 88.81 112 ILE A O 1
ATOM 881 N N . ASP A 1 113 ? -5.419 -4.814 -7.884 1.00 92.38 113 ASP A N 1
ATOM 882 C CA . ASP A 1 113 ? -5.163 -5.284 -9.251 1.00 92.38 113 ASP A CA 1
ATOM 883 C C . ASP A 1 113 ? -5.067 -4.118 -10.247 1.00 92.38 113 ASP A C 1
ATOM 885 O O . ASP A 1 113 ? -4.158 -4.054 -11.078 1.00 92.38 113 ASP A O 1
ATOM 889 N N . ARG A 1 114 ? -5.956 -3.123 -10.136 1.00 89.75 114 ARG A N 1
ATOM 890 C CA . ARG A 1 114 ? -5.892 -1.913 -10.978 1.00 89.75 114 ARG A CA 1
ATOM 891 C C . ARG A 1 114 ? -4.635 -1.084 -10.720 1.00 89.75 114 ARG A C 1
ATOM 893 O O . ARG A 1 114 ? -4.087 -0.504 -11.660 1.00 89.75 114 ARG A O 1
ATOM 900 N N . LEU A 1 115 ? -4.199 -0.995 -9.468 1.00 90.12 115 LEU A N 1
ATOM 901 C CA . LEU A 1 115 ? -2.962 -0.323 -9.072 1.00 90.12 115 LEU A CA 1
ATOM 902 C C . LEU A 1 115 ? -1.727 -1.063 -9.603 1.00 90.12 115 LEU A C 1
ATOM 904 O O . LEU A 1 115 ? -0.822 -0.426 -10.135 1.00 90.12 115 LEU A O 1
ATOM 908 N N . ILE A 1 116 ? -1.736 -2.394 -9.570 1.00 93.88 116 ILE A N 1
ATOM 909 C CA . ILE A 1 116 ? -0.694 -3.254 -10.139 1.00 93.88 116 ILE A CA 1
ATOM 910 C C . ILE A 1 116 ? -0.585 -3.061 -11.655 1.00 93.88 116 ILE A C 1
ATOM 912 O O . ILE A 1 116 ? 0.517 -2.917 -12.183 1.00 93.88 116 ILE A O 1
ATOM 916 N N . VAL A 1 117 ? -1.707 -2.971 -12.375 1.00 92.62 117 VAL A N 1
ATOM 917 C CA . VAL A 1 117 ? -1.694 -2.674 -13.821 1.00 92.62 117 VAL A CA 1
ATOM 918 C C . VAL A 1 117 ? -1.054 -1.312 -14.109 1.00 92.62 117 VAL A C 1
ATOM 920 O O . VAL A 1 117 ? -0.246 -1.190 -15.030 1.00 92.62 117 VAL A O 1
ATOM 923 N N . LYS A 1 118 ? -1.369 -0.286 -13.308 1.00 90.38 118 LYS A N 1
ATOM 924 C CA . LYS A 1 118 ? -0.743 1.042 -13.428 1.00 90.38 118 LYS A CA 1
ATOM 925 C C . LYS A 1 118 ? 0.757 0.989 -13.141 1.00 90.38 118 LYS A C 1
ATOM 927 O O . LYS A 1 118 ? 1.536 1.562 -13.896 1.00 90.38 118 LYS A O 1
ATOM 932 N N . MET A 1 119 ? 1.148 0.251 -12.105 1.00 91.44 119 MET A N 1
ATOM 933 C CA . MET A 1 119 ? 2.542 0.023 -11.740 1.00 91.44 119 MET A CA 1
ATOM 934 C C . MET A 1 119 ? 3.324 -0.605 -12.900 1.00 91.44 119 MET A C 1
ATOM 936 O O . MET A 1 119 ? 4.356 -0.069 -13.292 1.00 91.44 119 MET A O 1
ATOM 940 N N . ARG A 1 120 ? 2.791 -1.668 -13.521 1.00 92.56 120 ARG A N 1
ATOM 941 C CA . ARG A 1 120 ? 3.394 -2.311 -14.703 1.00 92.56 120 ARG A CA 1
ATOM 942 C C . ARG A 1 120 ? 3.616 -1.328 -15.848 1.00 92.56 120 ARG A C 1
ATOM 944 O O . ARG A 1 120 ? 4.703 -1.288 -16.411 1.00 92.56 120 ARG A O 1
ATOM 951 N N . ALA A 1 121 ? 2.610 -0.508 -16.157 1.00 91.31 121 ALA A N 1
ATOM 952 C CA . ALA A 1 121 ? 2.730 0.508 -17.199 1.00 91.31 121 ALA A CA 1
ATOM 953 C C . ALA A 1 121 ? 3.827 1.541 -16.879 1.00 91.31 121 ALA A C 1
ATOM 955 O O . ALA A 1 121 ? 4.572 1.934 -17.772 1.00 91.31 121 ALA A O 1
ATOM 956 N N . LYS A 1 122 ? 3.956 1.947 -15.608 1.00 89.75 122 LYS A N 1
ATOM 957 C CA . LYS A 1 122 ? 4.962 2.921 -15.164 1.00 89.75 122 LYS A CA 1
ATOM 958 C C . LYS A 1 122 ? 6.387 2.353 -15.165 1.00 89.75 122 LYS A C 1
ATOM 960 O O . LYS A 1 122 ? 7.307 3.077 -15.514 1.00 89.75 122 LYS A O 1
ATOM 965 N N . ILE A 1 123 ? 6.602 1.075 -14.832 1.00 91.25 123 ILE A N 1
ATOM 966 C CA . ILE A 1 123 ? 7.943 0.447 -14.918 1.00 91.25 123 ILE A CA 1
ATOM 967 C C . ILE A 1 123 ? 8.493 0.524 -16.350 1.00 91.25 123 ILE A C 1
ATOM 969 O O . ILE A 1 123 ? 9.689 0.752 -16.546 1.00 91.25 123 ILE A O 1
ATOM 973 N N . CYS A 1 124 ? 7.610 0.343 -17.336 1.00 88.88 124 CYS A N 1
ATOM 974 C CA . CYS A 1 124 ? 7.928 0.408 -18.758 1.00 88.88 124 CYS A CA 1
ATOM 975 C C . CYS A 1 124 ? 8.030 1.839 -19.310 1.00 88.88 124 CYS A C 1
ATOM 977 O O . CYS A 1 124 ? 8.250 1.979 -20.512 1.00 88.88 124 CYS A O 1
ATOM 979 N N . SER A 1 125 ? 7.837 2.886 -18.498 1.00 88.25 125 SER A N 1
ATOM 980 C CA . SER A 1 125 ? 7.971 4.260 -18.978 1.00 88.25 125 SER A CA 1
ATOM 981 C C . SER A 1 125 ? 9.426 4.737 -18.944 1.00 88.25 125 SER A C 1
ATOM 983 O O . SER A 1 125 ? 10.221 4.352 -18.079 1.00 88.25 125 SER A O 1
ATOM 985 N N . ASP A 1 126 ? 9.761 5.605 -19.900 1.00 86.62 126 ASP A N 1
ATOM 986 C CA . ASP A 1 126 ? 11.064 6.275 -20.011 1.00 86.62 126 ASP A CA 1
ATOM 987 C C . ASP A 1 126 ? 11.128 7.560 -19.159 1.00 86.62 126 ASP A C 1
ATOM 989 O O . ASP A 1 126 ? 11.961 8.439 -19.381 1.00 86.62 126 ASP A O 1
ATOM 993 N N . GLU A 1 127 ? 10.214 7.712 -18.198 1.00 86.44 127 GLU A N 1
ATOM 994 C CA . GLU A 1 127 ? 10.143 8.903 -17.359 1.00 86.44 127 GLU A CA 1
ATOM 995 C C . GLU A 1 127 ? 11.326 8.957 -16.378 1.00 86.44 127 GLU A C 1
ATOM 997 O O . GLU A 1 127 ? 11.650 7.945 -15.751 1.00 86.44 127 GLU A O 1
ATOM 1002 N N . PRO A 1 128 ? 11.950 10.135 -16.182 1.00 83.62 128 PRO A N 1
ATOM 1003 C CA . PRO A 1 128 ? 13.172 10.270 -15.384 1.00 83.62 128 PRO A CA 1
ATOM 1004 C C . PRO A 1 128 ? 12.969 9.942 -13.898 1.00 83.62 128 PRO A C 1
ATOM 1006 O O . PRO A 1 128 ? 13.912 9.543 -13.222 1.00 83.62 128 PRO A O 1
ATOM 1009 N N . GLU A 1 129 ? 11.740 10.076 -13.394 1.00 84.38 129 GLU A N 1
ATOM 1010 C CA . GLU A 1 129 ? 11.363 9.694 -12.028 1.00 84.38 129 GLU A CA 1
ATOM 1011 C C . GLU A 1 129 ? 11.494 8.183 -11.785 1.00 84.38 129 GLU A C 1
ATOM 1013 O O . GLU A 1 129 ? 11.719 7.749 -10.657 1.00 84.38 129 GLU A O 1
ATOM 1018 N N . MET A 1 130 ? 11.359 7.366 -12.837 1.00 89.19 130 MET A N 1
ATOM 1019 C CA . MET A 1 130 ? 11.475 5.916 -12.752 1.00 89.19 130 MET A CA 1
ATOM 1020 C C . MET A 1 130 ? 12.952 5.516 -12.834 1.00 89.19 130 MET A C 1
ATOM 1022 O O . MET A 1 130 ? 13.476 5.201 -13.903 1.00 89.19 130 MET A O 1
ATOM 1026 N N . ASN A 1 131 ? 13.644 5.550 -11.696 1.00 89.19 131 ASN A N 1
ATOM 1027 C CA . ASN A 1 131 ? 15.051 5.155 -11.569 1.00 89.19 131 ASN A CA 1
ATOM 1028 C C . ASN A 1 131 ? 15.211 3.644 -11.265 1.00 89.19 131 ASN A C 1
ATOM 1030 O O . ASN A 1 131 ? 14.230 2.906 -11.167 1.00 89.19 131 ASN A O 1
ATOM 1034 N N . GLY A 1 132 ? 16.453 3.152 -11.177 1.00 86.81 132 GLY A N 1
ATOM 1035 C CA . GLY A 1 132 ? 16.735 1.726 -10.947 1.00 86.81 132 GLY A CA 1
ATOM 1036 C C . GLY A 1 132 ? 16.228 1.200 -9.600 1.00 86.81 132 GLY A C 1
ATOM 1037 O O . GLY A 1 132 ? 15.663 0.111 -9.543 1.00 86.81 132 GLY A O 1
ATOM 1038 N N . GLU A 1 133 ? 16.364 1.995 -8.539 1.00 88.19 133 GLU A N 1
ATOM 1039 C CA . GLU A 1 133 ? 15.901 1.649 -7.192 1.00 88.19 133 GLU A CA 1
ATOM 1040 C C . GLU A 1 133 ? 14.375 1.521 -7.140 1.00 88.19 133 GLU A C 1
ATOM 1042 O O . GLU A 1 133 ? 13.841 0.500 -6.704 1.00 88.19 133 GLU A O 1
ATOM 1047 N N . LEU A 1 134 ? 13.663 2.510 -7.684 1.00 89.19 134 LEU A N 1
ATOM 1048 C CA . LEU A 1 134 ? 12.207 2.509 -7.751 1.00 89.19 134 LEU A CA 1
ATOM 1049 C C . LEU A 1 134 ? 11.673 1.353 -8.607 1.00 89.19 134 LEU A C 1
ATOM 1051 O O . LEU A 1 134 ? 10.693 0.709 -8.226 1.00 89.19 134 LEU A O 1
ATOM 1055 N N . ARG A 1 135 ? 12.341 1.034 -9.728 1.00 91.06 135 ARG A N 1
ATOM 1056 C CA . ARG A 1 135 ? 12.025 -0.169 -10.518 1.00 91.06 135 ARG A CA 1
ATOM 1057 C C . ARG A 1 135 ? 12.212 -1.438 -9.693 1.00 91.06 135 ARG A C 1
ATOM 1059 O O . ARG A 1 135 ? 11.352 -2.308 -9.766 1.00 91.06 135 ARG A O 1
ATOM 1066 N N . GLY A 1 136 ? 13.273 -1.529 -8.893 1.00 90.56 136 GLY A N 1
ATOM 1067 C CA . GLY A 1 136 ? 13.501 -2.651 -7.979 1.00 90.56 136 GLY A CA 1
ATOM 1068 C C . GLY A 1 136 ? 12.366 -2.823 -6.967 1.00 90.56 136 GLY A C 1
ATOM 1069 O O . GLY A 1 136 ? 11.831 -3.921 -6.823 1.00 90.56 136 GLY A O 1
ATOM 1070 N N . ILE A 1 137 ? 11.928 -1.727 -6.336 1.00 91.00 137 ILE A N 1
ATOM 1071 C CA . ILE A 1 137 ? 10.776 -1.736 -5.419 1.00 91.00 137 ILE A CA 1
ATOM 1072 C C . ILE A 1 137 ? 9.526 -2.247 -6.142 1.00 91.00 137 ILE A C 1
ATOM 1074 O O . ILE A 1 137 ? 8.834 -3.126 -5.634 1.00 91.00 137 ILE A O 1
ATOM 1078 N N . TYR A 1 138 ? 9.234 -1.717 -7.330 1.00 93.50 138 TYR A N 1
ATOM 1079 C CA . TYR A 1 138 ? 8.018 -2.060 -8.066 1.00 93.50 138 TYR A CA 1
ATOM 1080 C C . TYR A 1 138 ? 8.036 -3.504 -8.570 1.00 93.50 138 TYR A C 1
ATOM 1082 O O . TYR A 1 138 ? 7.023 -4.188 -8.467 1.00 93.50 138 TYR A O 1
ATOM 1090 N N . LEU A 1 139 ? 9.173 -3.994 -9.068 1.00 93.00 139 LEU A N 1
ATOM 1091 C CA . LEU A 1 139 ? 9.329 -5.394 -9.468 1.00 93.00 139 LEU A CA 1
ATOM 1092 C C . LEU A 1 139 ? 9.066 -6.331 -8.289 1.00 93.00 139 LEU A C 1
ATOM 1094 O O . LEU A 1 139 ? 8.260 -7.246 -8.412 1.00 93.00 139 LEU A O 1
ATOM 1098 N N . HIS A 1 140 ? 9.626 -6.026 -7.119 1.00 92.38 140 HIS A N 1
ATOM 1099 C CA . HIS A 1 140 ? 9.385 -6.834 -5.932 1.00 92.38 140 HIS A CA 1
ATOM 1100 C C . HIS A 1 140 ? 7.912 -6.812 -5.484 1.00 92.38 140 HIS A C 1
ATOM 1102 O O . HIS A 1 140 ? 7.368 -7.833 -5.067 1.00 92.38 140 HIS A O 1
ATOM 1108 N N . VAL A 1 141 ? 7.216 -5.677 -5.629 1.00 93.94 141 VAL A N 1
ATOM 1109 C CA . VAL A 1 141 ? 5.758 -5.612 -5.416 1.00 93.94 141 VAL A CA 1
ATOM 1110 C C . VAL A 1 141 ? 5.001 -6.508 -6.402 1.00 93.94 141 VAL A C 1
ATOM 1112 O O . VAL A 1 141 ? 4.030 -7.157 -6.009 1.00 93.94 141 VAL A O 1
ATOM 1115 N N . LEU A 1 142 ? 5.419 -6.567 -7.670 1.00 94.81 142 LEU A N 1
ATOM 1116 C CA . LEU A 1 142 ? 4.805 -7.456 -8.661 1.00 94.81 142 LEU A CA 1
ATOM 1117 C C . LEU A 1 142 ? 5.014 -8.935 -8.314 1.00 94.81 142 LEU A C 1
ATOM 1119 O O . LEU A 1 142 ? 4.069 -9.714 -8.468 1.00 94.81 142 LEU A O 1
ATOM 1123 N N . ASP A 1 143 ? 6.200 -9.298 -7.823 1.00 94.38 143 ASP A N 1
ATOM 1124 C CA . ASP A 1 143 ? 6.512 -10.656 -7.363 1.00 94.38 143 ASP A CA 1
ATOM 1125 C C . ASP A 1 143 ? 5.685 -11.025 -6.129 1.00 94.38 143 ASP A C 1
ATOM 1127 O O . ASP A 1 143 ? 5.100 -12.101 -6.063 1.00 94.38 143 ASP A O 1
ATOM 1131 N N . LEU A 1 144 ? 5.537 -10.112 -5.169 1.00 94.88 144 LEU A N 1
ATOM 1132 C CA . LEU A 1 144 ? 4.635 -10.332 -4.040 1.00 94.88 144 LEU A CA 1
ATOM 1133 C C . LEU A 1 144 ? 3.196 -10.539 -4.524 1.00 94.88 144 LEU A C 1
ATOM 1135 O O . LEU A 1 144 ? 2.565 -11.527 -4.156 1.00 94.88 144 LEU A O 1
ATOM 1139 N N . TRP A 1 145 ? 2.678 -9.656 -5.381 1.00 96.19 145 TRP A N 1
ATOM 1140 C CA . TRP A 1 145 ? 1.298 -9.737 -5.867 1.00 96.19 145 TRP A CA 1
ATOM 1141 C C . TRP A 1 145 ? 1.002 -11.052 -6.594 1.00 96.19 145 TRP A C 1
ATOM 1143 O O . TRP A 1 145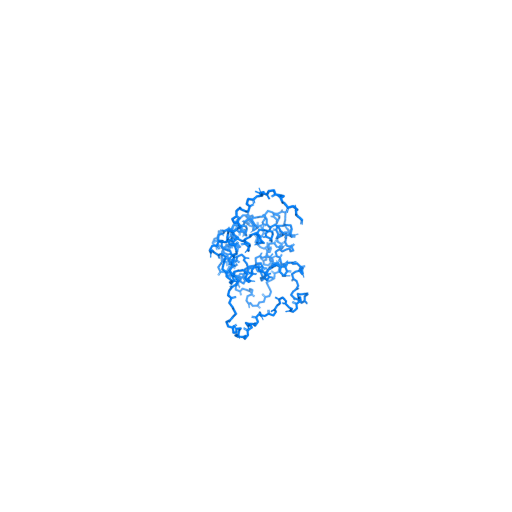 ? 0.011 -11.716 -6.283 1.00 96.19 145 TRP A O 1
ATOM 1153 N N . ALA A 1 146 ? 1.853 -11.467 -7.534 1.00 95.19 146 ALA A N 1
ATOM 1154 C CA . ALA A 1 146 ? 1.576 -12.658 -8.336 1.00 95.19 146 ALA A CA 1
ATOM 1155 C C . ALA A 1 146 ? 1.749 -13.975 -7.551 1.00 95.19 146 ALA A C 1
ATOM 1157 O O . ALA A 1 146 ? 1.235 -15.009 -7.973 1.00 95.19 146 ALA A O 1
ATOM 1158 N N . TRP A 1 147 ? 2.377 -13.917 -6.373 1.00 95.31 147 TRP A N 1
ATOM 1159 C CA . TRP A 1 147 ? 2.550 -15.040 -5.452 1.00 95.31 147 TRP A CA 1
ATOM 1160 C C . TRP A 1 147 ? 1.663 -14.908 -4.205 1.00 95.31 147 TRP A C 1
ATOM 1162 O O . TRP A 1 147 ? 1.944 -15.473 -3.147 1.00 95.31 147 TRP A O 1
ATOM 1172 N N . GLY A 1 148 ? 0.553 -14.171 -4.329 1.00 93.81 148 GLY A N 1
ATOM 1173 C CA . GLY A 1 148 ? -0.479 -14.083 -3.294 1.00 93.81 148 GLY A CA 1
ATOM 1174 C C . GLY A 1 148 ? -0.029 -13.347 -2.034 1.00 93.81 148 GLY A C 1
ATOM 1175 O O . GLY A 1 148 ? -0.537 -13.623 -0.950 1.00 93.81 148 GLY A O 1
ATOM 1176 N N . TRP A 1 149 ? 0.925 -12.428 -2.172 1.00 94.25 149 TRP A N 1
ATOM 1177 C CA . TRP A 1 149 ? 1.579 -11.690 -1.092 1.00 94.25 149 TRP A CA 1
ATOM 1178 C C . TRP A 1 149 ? 2.260 -12.585 -0.050 1.00 94.25 149 TRP A C 1
ATOM 1180 O O . TRP A 1 149 ? 2.386 -12.201 1.112 1.00 94.25 149 TRP A O 1
ATOM 1190 N N . ASN A 1 150 ? 2.700 -13.780 -0.457 1.00 91.56 150 ASN A N 1
ATOM 1191 C CA . ASN A 1 150 ? 3.441 -14.702 0.394 1.00 91.56 150 ASN A CA 1
ATOM 1192 C C . ASN A 1 150 ? 4.915 -14.774 -0.050 1.00 91.56 150 ASN A C 1
ATOM 1194 O O . ASN A 1 150 ? 5.211 -15.448 -1.039 1.00 91.56 150 ASN A O 1
ATOM 1198 N N . PRO A 1 151 ? 5.851 -14.143 0.687 1.00 87.88 151 PRO A N 1
ATOM 1199 C CA . PRO A 1 151 ? 7.268 -14.124 0.322 1.00 87.88 151 PRO A CA 1
ATOM 1200 C C . PRO A 1 151 ? 7.893 -15.517 0.206 1.00 87.88 151 PRO A C 1
ATOM 1202 O O . PRO A 1 151 ? 8.784 -15.718 -0.610 1.00 87.88 151 PRO A O 1
ATOM 1205 N N . LEU A 1 152 ? 7.402 -16.492 0.980 1.00 90.19 152 LEU A N 1
ATOM 1206 C CA . LEU A 1 152 ? 7.920 -17.865 0.980 1.00 90.19 152 LEU A CA 1
ATOM 1207 C C . LEU A 1 152 ? 7.602 -18.626 -0.310 1.00 90.19 152 LEU A C 1
ATOM 1209 O O . LEU A 1 152 ? 8.186 -19.674 -0.567 1.00 90.19 152 LEU A O 1
ATOM 1213 N N . MET A 1 153 ? 6.649 -18.127 -1.097 1.00 91.81 153 MET A N 1
ATOM 1214 C CA . MET A 1 153 ? 6.275 -18.736 -2.369 1.00 91.81 153 MET A CA 1
ATOM 1215 C C . MET A 1 153 ? 7.113 -18.197 -3.530 1.00 91.81 153 MET A C 1
ATOM 1217 O O . MET A 1 153 ? 7.103 -18.804 -4.601 1.00 91.81 153 MET A O 1
ATOM 1221 N N . ILE A 1 154 ? 7.810 -17.070 -3.346 1.00 91.12 154 ILE A N 1
ATOM 1222 C CA . ILE A 1 154 ? 8.592 -16.432 -4.405 1.00 91.12 154 ILE A CA 1
ATOM 1223 C C . ILE A 1 154 ? 9.841 -17.286 -4.677 1.00 91.12 154 ILE A C 1
ATOM 1225 O O . ILE A 1 154 ? 10.597 -17.570 -3.747 1.00 91.12 154 ILE A O 1
ATOM 1229 N N . PRO A 1 155 ? 10.086 -17.702 -5.934 1.00 89.19 155 PRO A N 1
ATOM 1230 C CA . PRO A 1 155 ? 11.298 -18.420 -6.301 1.00 89.19 155 PRO A CA 1
ATOM 1231 C C . PRO A 1 155 ? 12.562 -17.648 -5.915 1.00 89.19 155 PRO A C 1
ATOM 1233 O O . PRO A 1 155 ? 12.677 -16.459 -6.208 1.00 89.19 155 PRO A O 1
ATOM 1236 N N . GLU A 1 156 ? 13.554 -18.346 -5.357 1.00 84.31 156 GLU A N 1
ATOM 1237 C CA . GLU A 1 156 ? 14.817 -17.731 -4.920 1.00 84.31 156 GLU A CA 1
ATOM 1238 C C . GLU A 1 156 ? 15.533 -16.971 -6.048 1.00 84.31 156 GLU A C 1
ATOM 1240 O O . GLU A 1 156 ? 16.195 -15.965 -5.808 1.00 84.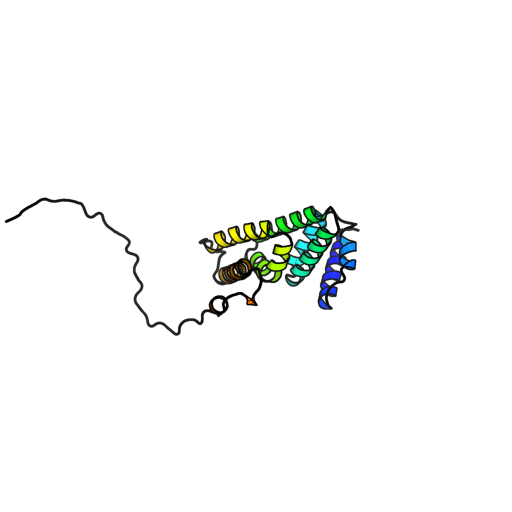31 156 GLU A O 1
ATOM 1245 N N . CYS A 1 157 ? 15.363 -17.400 -7.303 1.00 81.94 157 CYS A N 1
ATOM 1246 C CA . CYS A 1 157 ? 15.937 -16.723 -8.467 1.00 81.94 157 CYS A CA 1
ATOM 1247 C C . CYS A 1 157 ? 15.403 -15.300 -8.706 1.00 81.94 157 CYS A C 1
ATOM 1249 O O . CYS A 1 157 ? 16.049 -14.546 -9.427 1.00 81.94 157 CYS A O 1
ATOM 1251 N N . LEU A 1 158 ? 14.262 -14.934 -8.115 1.00 80.44 158 LEU A N 1
ATOM 1252 C CA . LEU A 1 158 ? 13.698 -13.581 -8.159 1.00 80.44 158 LEU A CA 1
ATOM 1253 C C . LEU A 1 158 ? 14.081 -12.746 -6.928 1.00 80.44 158 LEU A C 1
ATOM 1255 O O . LEU A 1 158 ? 14.006 -11.523 -6.968 1.00 80.44 158 LEU A O 1
ATOM 1259 N N . THR A 1 159 ? 14.504 -13.389 -5.836 1.00 73.75 159 THR A N 1
ATOM 1260 C CA . THR A 1 159 ? 14.893 -12.717 -4.584 1.00 73.75 159 THR A CA 1
ATOM 1261 C C . THR A 1 159 ? 16.402 -12.599 -4.406 1.00 73.75 159 THR A C 1
ATOM 1263 O O . THR A 1 159 ? 16.859 -11.841 -3.551 1.00 73.75 159 THR A O 1
ATOM 1266 N N . MET A 1 160 ? 17.193 -13.353 -5.172 1.00 63.59 160 MET A N 1
ATOM 1267 C CA . MET A 1 160 ? 18.642 -13.216 -5.162 1.00 63.59 160 MET A CA 1
ATOM 1268 C C . MET A 1 160 ? 19.022 -11.837 -5.714 1.00 63.59 160 MET A C 1
ATOM 1270 O O . MET A 1 160 ? 18.579 -11.483 -6.810 1.00 63.59 160 MET A O 1
ATOM 1274 N N . PRO A 1 161 ? 19.854 -11.049 -5.004 1.00 60.25 161 PRO A N 1
ATOM 1275 C CA . PRO A 1 161 ? 20.467 -9.890 -5.626 1.00 60.25 161 PRO A CA 1
ATOM 1276 C C . PRO A 1 161 ? 21.226 -10.409 -6.843 1.00 60.25 161 PRO A C 1
ATOM 1278 O O . PRO A 1 161 ? 21.985 -11.373 -6.725 1.00 60.25 161 PRO A O 1
ATOM 1281 N N . PHE A 1 162 ? 20.994 -9.814 -8.015 1.00 47.75 162 PHE A N 1
ATOM 1282 C CA . PHE A 1 162 ? 21.868 -10.046 -9.156 1.00 47.75 162 PHE A CA 1
ATOM 1283 C C . PHE A 1 162 ? 23.269 -9.654 -8.693 1.00 47.75 162 PHE A C 1
ATOM 1285 O O . PHE A 1 162 ? 23.592 -8.473 -8.617 1.00 47.75 162 PHE A O 1
ATOM 1292 N N . THR A 1 163 ? 24.083 -10.633 -8.301 1.00 46.88 163 THR A N 1
ATOM 1293 C CA . THR A 1 163 ? 25.516 -10.428 -8.165 1.00 46.88 163 THR A CA 1
ATOM 1294 C C . THR A 1 163 ? 25.964 -9.906 -9.509 1.00 46.88 163 THR A C 1
ATOM 1296 O O . THR A 1 163 ? 25.757 -10.593 -10.518 1.00 46.88 163 THR A O 1
ATOM 1299 N N . ASP A 1 164 ? 26.513 -8.693 -9.521 1.00 47.91 164 ASP A N 1
ATOM 1300 C CA . ASP A 1 164 ? 27.177 -8.166 -10.699 1.00 47.91 164 ASP A CA 1
ATOM 1301 C C . ASP A 1 164 ? 28.082 -9.278 -11.233 1.00 47.91 164 ASP A C 1
ATOM 1303 O O . ASP A 1 164 ? 28.901 -9.817 -10.476 1.00 47.91 164 ASP A O 1
ATOM 1307 N N . PRO A 1 165 ? 27.905 -9.721 -12.489 1.00 45.91 165 PRO A N 1
ATOM 1308 C CA . PRO A 1 165 ? 28.858 -10.641 -13.059 1.00 45.91 165 PRO A CA 1
ATOM 1309 C C . PRO A 1 165 ? 30.211 -9.938 -13.006 1.00 45.91 165 PRO A C 1
ATOM 1311 O O . PRO A 1 165 ? 30.372 -8.856 -13.572 1.00 45.91 165 PRO A O 1
ATOM 1314 N N . VAL A 1 166 ? 31.143 -10.569 -12.287 1.00 51.06 166 VAL A N 1
ATOM 1315 C CA . VAL A 1 166 ? 32.583 -10.306 -12.320 1.00 51.06 166 VAL A CA 1
ATOM 1316 C C . VAL A 1 166 ? 32.962 -9.833 -13.722 1.00 51.06 166 VAL A C 1
ATOM 1318 O O . VAL A 1 166 ? 32.619 -10.504 -14.697 1.00 51.06 166 VAL A O 1
ATOM 1321 N N . GLU A 1 167 ? 33.581 -8.651 -13.775 1.00 47.47 167 GLU A N 1
ATOM 1322 C CA . GLU A 1 167 ? 34.121 -7.953 -14.945 1.00 47.47 167 GLU A CA 1
ATOM 1323 C C . GLU A 1 167 ? 34.082 -8.784 -16.234 1.00 47.47 167 GLU A C 1
ATOM 1325 O O . GLU A 1 167 ? 34.945 -9.622 -16.496 1.00 47.47 167 GLU A O 1
ATOM 1330 N N . LYS A 1 168 ? 33.078 -8.537 -17.082 1.00 41.69 168 LYS A N 1
ATOM 1331 C CA . LYS A 1 168 ? 33.189 -8.953 -18.477 1.00 41.69 168 LYS A CA 1
ATOM 1332 C C . LYS A 1 168 ? 34.181 -8.023 -19.153 1.00 41.69 168 LYS A C 1
ATOM 1334 O O . LYS A 1 168 ? 33.868 -6.860 -19.410 1.00 41.69 168 LYS A O 1
ATOM 1339 N N . GLU A 1 169 ? 35.354 -8.574 -19.445 1.00 43.00 169 GLU A N 1
ATOM 1340 C CA . GLU A 1 169 ? 36.279 -8.088 -20.461 1.00 43.00 169 GLU A CA 1
ATOM 1341 C C . GLU A 1 169 ? 35.512 -7.451 -21.629 1.00 43.00 169 GLU A C 1
ATOM 1343 O O . GLU A 1 169 ? 34.552 -8.016 -22.168 1.00 43.00 169 GLU A O 1
ATOM 1348 N N . THR A 1 170 ? 35.942 -6.244 -21.992 1.00 47.81 170 THR A N 1
ATOM 1349 C CA . THR A 1 170 ? 35.472 -5.435 -23.119 1.00 47.81 170 THR A CA 1
ATOM 1350 C C . THR A 1 170 ? 35.163 -6.282 -24.352 1.00 47.81 170 THR A C 1
ATOM 1352 O O . THR A 1 170 ? 36.041 -6.598 -25.149 1.00 47.81 170 THR A O 1
ATOM 1355 N N . SER A 1 171 ? 33.885 -6.606 -24.533 1.00 45.09 171 SER A N 1
ATOM 1356 C CA . SER A 1 171 ? 33.340 -7.129 -25.782 1.00 45.09 171 SER A CA 1
ATOM 1357 C C . SER A 1 171 ? 32.700 -5.961 -26.542 1.00 45.09 171 SER A C 1
ATOM 1359 O O . SER A 1 171 ? 31.975 -5.171 -25.928 1.00 45.09 171 SER A O 1
ATOM 1361 N N . PRO A 1 172 ? 32.969 -5.790 -27.848 1.00 45.88 172 PRO A N 1
ATOM 1362 C CA . PRO A 1 172 ? 32.570 -4.596 -28.583 1.00 45.88 172 PRO A CA 1
ATOM 1363 C C . PRO A 1 172 ? 31.043 -4.474 -28.673 1.00 45.88 172 PRO A C 1
ATOM 1365 O O . PRO A 1 172 ? 30.335 -5.444 -28.947 1.00 45.88 172 PRO A O 1
ATOM 1368 N N . GLN A 1 173 ? 30.545 -3.257 -28.439 1.00 44.91 173 GLN A N 1
ATOM 1369 C CA . GLN A 1 173 ? 29.125 -2.908 -28.486 1.00 44.91 173 GLN A CA 1
ATOM 1370 C C . GLN A 1 173 ? 28.463 -3.360 -29.803 1.00 44.91 173 GLN A C 1
ATOM 1372 O O . GLN A 1 173 ? 28.979 -3.050 -30.882 1.00 44.91 173 GLN A O 1
ATOM 1377 N N . PRO A 1 174 ? 27.277 -3.994 -29.764 1.00 46.09 174 PRO A N 1
ATOM 1378 C CA . PRO A 1 174 ? 26.492 -4.210 -30.967 1.00 46.09 174 PRO A CA 1
ATOM 1379 C C . PRO A 1 174 ? 25.921 -2.868 -31.442 1.00 46.09 174 PRO A C 1
ATOM 1381 O O . PRO A 1 174 ? 24.990 -2.314 -30.855 1.00 46.09 174 PRO A O 1
ATOM 1384 N N . GLN A 1 175 ? 26.482 -2.331 -32.526 1.00 48.44 175 GLN A N 1
ATOM 1385 C CA . GLN A 1 175 ? 25.914 -1.179 -33.221 1.00 48.44 175 GLN A CA 1
ATOM 1386 C C . GLN A 1 175 ? 24.515 -1.537 -33.746 1.00 48.44 175 GLN A C 1
ATOM 1388 O O . GLN A 1 175 ? 24.339 -2.480 -34.521 1.00 48.44 175 GLN A O 1
ATOM 1393 N N . ARG A 1 176 ? 23.500 -0.756 -33.355 1.00 46.81 176 ARG A N 1
ATOM 1394 C CA . ARG A 1 176 ? 22.193 -0.761 -34.028 1.00 46.81 176 ARG A CA 1
ATOM 1395 C C . ARG A 1 176 ? 22.425 -0.423 -35.503 1.00 46.81 176 ARG A C 1
ATOM 1397 O O . ARG A 1 176 ? 22.838 0.695 -35.801 1.00 46.81 176 ARG A O 1
ATOM 1404 N N . LYS A 1 177 ? 22.108 -1.347 -36.417 1.00 49.91 177 LYS A N 1
ATOM 1405 C CA . LYS A 1 177 ? 21.986 -1.052 -37.853 1.00 49.91 177 LYS A CA 1
ATOM 1406 C C . LYS A 1 177 ? 20.853 -0.040 -38.056 1.00 49.91 177 LYS A C 1
ATOM 1408 O O . LYS A 1 177 ? 19.697 -0.418 -38.224 1.00 49.91 177 LYS A O 1
ATOM 1413 N N . ARG A 1 178 ? 21.175 1.250 -37.985 1.00 47.31 178 ARG A N 1
ATOM 1414 C CA . ARG A 1 178 ? 20.425 2.291 -38.692 1.00 47.31 178 ARG A CA 1
ATOM 1415 C C . ARG A 1 178 ? 20.932 2.286 -40.136 1.00 47.31 178 ARG A C 1
ATOM 1417 O O . ARG A 1 178 ? 22.108 2.032 -40.359 1.00 47.31 178 ARG A O 1
ATOM 1424 N N . ASP A 1 179 ? 20.013 2.496 -41.070 1.00 45.69 179 ASP A N 1
ATOM 1425 C CA . ASP A 1 179 ? 20.167 2.415 -42.529 1.00 45.69 179 ASP A CA 1
ATOM 1426 C C . ASP A 1 179 ? 20.170 1.016 -43.156 1.00 45.69 179 ASP A C 1
ATOM 1428 O O . ASP A 1 179 ? 21.165 0.503 -43.664 1.00 45.69 179 ASP A O 1
ATOM 1432 N N . VAL A 1 180 ? 18.965 0.447 -43.274 1.00 47.53 180 VAL A N 1
ATOM 1433 C CA . VAL A 1 180 ? 18.624 -0.293 -44.496 1.00 47.53 180 VAL A CA 1
ATOM 1434 C C . VAL A 1 180 ? 18.282 0.754 -45.556 1.00 47.53 180 VAL A C 1
ATOM 1436 O O . VAL A 1 180 ? 17.122 1.111 -45.759 1.00 47.53 180 VAL A O 1
ATOM 1439 N N . GLY A 1 181 ? 19.320 1.294 -46.195 1.00 41.31 181 GLY A N 1
ATOM 1440 C CA . GLY A 1 181 ? 19.170 2.044 -47.434 1.00 41.31 181 GLY A CA 1
ATOM 1441 C C . GLY A 1 181 ? 18.450 1.173 -48.464 1.00 41.31 181 GLY A C 1
ATOM 1442 O O . GLY A 1 181 ? 18.750 -0.015 -48.603 1.00 41.31 181 GLY A O 1
ATOM 1443 N N . LYS A 1 182 ? 17.462 1.763 -49.140 1.00 45.62 182 LYS A N 1
ATOM 1444 C CA . LYS A 1 182 ? 16.659 1.151 -50.203 1.00 45.62 182 LYS A CA 1
ATOM 1445 C C . LYS A 1 182 ? 17.568 0.399 -51.184 1.00 45.62 182 LYS A C 1
ATOM 1447 O O . LYS A 1 182 ? 18.272 1.021 -51.971 1.00 45.62 182 LYS A O 1
ATOM 1452 N N . LYS A 1 183 ? 17.544 -0.937 -51.158 1.00 42.31 183 LYS A N 1
ATOM 1453 C CA . LYS A 1 183 ? 18.034 -1.734 -52.286 1.00 42.31 183 LYS A CA 1
ATOM 1454 C C . LYS A 1 183 ? 16.974 -1.637 -53.372 1.00 42.31 183 LYS A C 1
ATOM 1456 O O . LYS A 1 183 ? 15.905 -2.230 -53.248 1.00 42.31 183 LYS A O 1
ATOM 1461 N N . GLU A 1 184 ? 17.258 -0.825 -54.380 1.00 40.66 184 GLU A N 1
ATOM 1462 C CA . GLU A 1 184 ? 16.465 -0.768 -55.599 1.00 40.66 184 GLU A CA 1
ATOM 1463 C C . GLU A 1 184 ? 16.381 -2.171 -56.207 1.00 40.66 184 GLU A C 1
ATOM 1465 O O . GLU A 1 184 ? 17.384 -2.852 -56.429 1.00 40.66 184 GLU A O 1
ATOM 1470 N N . PHE A 1 185 ? 15.146 -2.624 -56.401 1.00 36.66 185 PHE A N 1
ATOM 1471 C CA . PHE A 1 185 ? 14.836 -3.816 -57.164 1.00 36.66 185 PHE A CA 1
ATOM 1472 C C . PHE A 1 185 ? 15.018 -3.500 -58.650 1.00 36.66 185 PHE A C 1
ATOM 1474 O O . PHE A 1 185 ? 14.319 -2.645 -59.188 1.00 36.66 185 PHE A O 1
ATOM 1481 N N . GLY A 1 186 ? 15.888 -4.266 -59.308 1.00 38.53 186 GLY A N 1
ATOM 1482 C CA . GLY A 1 186 ? 15.836 -4.486 -60.750 1.00 38.53 186 GLY A CA 1
ATOM 1483 C C . GLY A 1 186 ? 17.044 -3.980 -61.531 1.00 38.53 186 GLY A C 1
ATOM 1484 O O . GLY A 1 186 ? 17.218 -2.787 -61.729 1.00 38.53 186 GLY A O 1
ATOM 1485 N N . SER A 1 187 ? 17.785 -4.909 -62.130 1.00 39.50 187 SER A N 1
ATOM 1486 C CA . SER A 1 187 ? 17.888 -4.901 -63.587 1.00 39.50 187 SER A CA 1
ATOM 1487 C C . SER A 1 187 ? 18.156 -6.309 -64.109 1.00 39.50 187 SER A C 1
ATOM 1489 O O . SER A 1 187 ? 18.595 -7.194 -63.380 1.00 39.50 187 SER A O 1
ATOM 1491 N N . LYS A 1 188 ? 17.751 -6.487 -65.357 1.00 45.34 188 LYS A N 1
ATOM 1492 C CA . LYS A 1 188 ? 17.363 -7.713 -66.043 1.00 45.34 188 LYS A CA 1
ATOM 1493 C C . LYS A 1 188 ? 18.549 -8.607 -66.418 1.00 45.34 188 LYS A C 1
ATOM 1495 O O . LYS A 1 188 ? 19.651 -8.127 -66.646 1.00 45.34 188 LYS A O 1
ATOM 1500 N N . GLU A 1 189 ? 18.235 -9.899 -66.490 1.00 41.38 189 GLU A N 1
ATOM 1501 C CA . GLU A 1 189 ? 18.677 -10.892 -67.480 1.00 41.38 189 GLU A CA 1
ATOM 1502 C C . GLU A 1 189 ? 19.993 -10.637 -68.230 1.00 41.38 189 GLU A C 1
ATOM 1504 O O . GLU A 1 189 ? 20.103 -9.708 -69.026 1.00 41.38 189 GLU A O 1
ATOM 1509 N N . SER A 1 190 ? 20.919 -11.595 -68.130 1.00 41.34 190 SER A N 1
ATOM 1510 C CA . SER A 1 190 ? 21.554 -12.194 -69.313 1.00 41.34 190 SER A CA 1
ATOM 1511 C C . SER A 1 190 ? 22.140 -13.555 -68.946 1.00 41.34 190 SER A C 1
ATOM 1513 O O . SER A 1 190 ? 23.083 -13.660 -68.166 1.00 41.34 190 SER A O 1
ATOM 1515 N N . ILE A 1 191 ? 21.512 -14.589 -69.500 1.00 39.53 191 ILE A N 1
ATOM 1516 C CA . ILE A 1 191 ? 22.032 -15.949 -69.621 1.00 39.53 191 ILE A CA 1
ATOM 1517 C C . ILE A 1 191 ? 22.971 -15.946 -70.831 1.00 39.53 191 ILE A C 1
ATOM 1519 O O . ILE A 1 191 ? 22.588 -15.433 -71.884 1.00 39.53 191 ILE A O 1
ATOM 1523 N N . VAL A 1 192 ? 24.159 -16.534 -70.687 1.00 43.03 192 VAL A N 1
ATOM 1524 C CA . VAL A 1 192 ? 24.945 -17.080 -71.803 1.00 43.03 192 VAL A CA 1
ATOM 1525 C C . VAL A 1 192 ? 25.296 -18.512 -71.449 1.00 43.03 192 VAL A C 1
ATOM 1527 O O . VAL A 1 192 ? 25.759 -18.717 -70.304 1.00 43.03 192 VAL A O 1
#

Secondary structure (DSSP, 8-state):
--HHHHHHHHHHHHHHHTTSPPPHHHHHHHHTTS-HHHHHHHHHHHHHH-GGGHHHHHHHHHHHHHH-TTHHHHHHHHHHHHHHHHHH-HHHHHHHHHHHHHHHHHHHHHHHHHHHHHHHHHHT---TT--HHHHHHHHHHHHHHHTTT-GGGS-HHHHS-----S----PPP-------------------

Foldseek 3Di:
DDLVVVLVLLVVLVVVVVVHDDDLVSLVVVQPPDALQSLLVSLLVVCVVPVVCLQVSLSSLVSNLVPHPRSVVNLVNNLVSLVVCVVPPLQSSLVSLLVCVLSNCVSPVPSSVVVLVVLVVVLPDPDPVNDPVSNLSSLSSVQCVVQSNDPVSRDVVNVDDPPDPDDDDDDDDDDDPDDPDDPDDDDDDDDD

Organism: Nippostrongylus brasiliensis (NCBI:txid27835)

Sequence (192 aa):
MDDEQLRELFTSLATLAQQGPIPVQAYSVLVHNHSPEALAEQLHQKWLADYRFAPIAANIVLHVRKTSSSGVALSSCVLALLLNDYRNRLEVFGVLLREHGATLNNLNSYLIDRLIVKMRAKICSDEPEMNGELRGIYLHVLDLWAWGWNPLMIPECLTMPFTDPVEKETSPQPQRKRDVGKKEFGSKESIV

Radius of gyration: 25.2 Å; chains: 1; bounding box: 58×37×94 Å